Protein AF-A0A4Y3PFT5-F1 (afdb_monomer_lite)

Foldseek 3Di:
DDDDDDDPDPPPPPPPPPPDDPDPDDPVRVVVVVVVVVVVVVVVLLVLQAEEEEAEAQQVQADDPDDPGDPRSVVSVVVCVVCVVVSYHYDYDDSDDDDPVVVVVVLVVSLVRGQAYEAEEEQTPDADPVRHRGDCVSQVSVVVSVVVPHHYAAEYEPPDQDDHQDCNVPPPRPDDHHYDYPDPDDD

Organism: Brevibacillus parabrevis (NCBI:txid54914)

pLDDT: mean 76.33, std 18.82, range [29.09, 95.19]

Radius of gyration: 22.81 Å; chains: 1; bounding box: 64×40×57 Å

Sequence (187 aa):
MSSKKDERSKKYEIQVVHSTPNTGLRKEEIEQCYQDLQDLNDAASAFFRIPVFFSHQNLFTLGPPQPPFTVQQQFVIRMFKEIKKELLFPRTLPNTEQYPNTTLENIRTMINSSYGMASVLLRPTRATQQGEPYSPFLQIEPAMAYQYGLPLLLVIEDGFPAGGIWGGAGQLAPFTPIVWLFLVLYW

Structure (mmCIF, N/CA/C/O backbone):
data_AF-A0A4Y3PFT5-F1
#
_entry.id   AF-A0A4Y3PFT5-F1
#
loop_
_atom_site.group_PDB
_atom_site.id
_atom_site.type_symbol
_atom_site.label_atom_id
_atom_site.label_alt_id
_atom_site.label_comp_id
_atom_site.label_asym_id
_atom_site.label_entity_id
_atom_site.label_seq_id
_atom_site.pdbx_PDB_ins_code
_atom_site.Cartn_x
_atom_site.Cartn_y
_atom_site.Cartn_z
_atom_site.occupancy
_atom_site.B_iso_or_equiv
_atom_site.auth_seq_id
_atom_site.auth_comp_id
_atom_site.auth_asym_id
_atom_site.auth_atom_id
_atom_site.pdbx_PDB_model_num
ATOM 1 N N . MET A 1 1 ? -46.755 11.896 -15.978 1.00 37.31 1 MET A N 1
ATOM 2 C CA . MET A 1 1 ? -46.127 10.552 -15.953 1.00 37.31 1 MET A CA 1
ATOM 3 C C . MET A 1 1 ? -44.929 10.667 -15.011 1.00 37.31 1 MET A C 1
ATOM 5 O O . MET A 1 1 ? -44.039 11.432 -15.332 1.00 37.31 1 MET A O 1
ATOM 9 N N . SER A 1 2 ? -44.997 10.281 -13.727 1.00 29.09 2 SER A N 1
ATOM 10 C CA . SER A 1 2 ? -44.919 8.903 -13.176 1.00 29.09 2 SER A CA 1
ATOM 11 C C . SER A 1 2 ? -43.843 8.060 -13.873 1.00 29.09 2 SER A C 1
ATOM 13 O O . SER A 1 2 ? -43.885 8.000 -15.093 1.00 29.09 2 SER A O 1
ATOM 15 N N . SER A 1 3 ? -42.925 7.314 -13.257 1.00 35.41 3 SER A N 1
ATOM 16 C CA . SER A 1 3 ? -42.443 7.046 -11.889 1.00 35.41 3 SER A CA 1
ATOM 17 C C . SER A 1 3 ? -41.340 5.969 -12.054 1.00 35.41 3 SER A C 1
ATOM 19 O O . SER A 1 3 ? -41.340 5.286 -13.078 1.00 35.41 3 SER A O 1
ATOM 21 N N . LYS A 1 4 ? -40.519 5.771 -11.006 1.00 33.88 4 LYS A N 1
ATOM 22 C CA . LYS A 1 4 ? -39.601 4.646 -10.660 1.00 33.88 4 LYS A CA 1
ATOM 23 C C . LYS A 1 4 ? -38.115 5.017 -10.761 1.00 33.88 4 LYS A C 1
ATOM 25 O O . LYS A 1 4 ? -37.610 5.198 -11.856 1.00 33.88 4 LYS A O 1
ATOM 30 N N . LYS A 1 5 ? -37.407 5.358 -9.670 1.00 34.41 5 LYS A N 1
ATOM 31 C CA . LYS A 1 5 ? -36.985 4.568 -8.479 1.00 34.41 5 LYS A CA 1
ATOM 32 C C . LYS A 1 5 ? -36.306 3.241 -8.834 1.00 34.41 5 LYS A C 1
ATOM 34 O O . LYS A 1 5 ? -36.975 2.332 -9.302 1.00 34.41 5 LYS A O 1
ATOM 39 N N . ASP A 1 6 ? -35.027 3.165 -8.475 1.00 33.72 6 ASP A N 1
ATOM 40 C CA . ASP A 1 6 ? -34.249 1.945 -8.237 1.00 33.72 6 ASP A CA 1
ATOM 41 C C . ASP A 1 6 ? -33.314 2.267 -7.038 1.00 33.72 6 ASP A C 1
ATOM 43 O O . ASP A 1 6 ? -32.302 2.945 -7.172 1.00 33.72 6 ASP A O 1
ATOM 47 N N . GLU A 1 7 ? -33.793 2.292 -5.791 1.00 36.34 7 GLU A N 1
ATOM 48 C CA . GLU A 1 7 ? -34.115 1.181 -4.875 1.00 36.34 7 GLU A CA 1
ATOM 49 C C . GLU A 1 7 ? -32.922 0.566 -4.095 1.00 36.34 7 GLU A C 1
ATOM 51 O O . GLU A 1 7 ? -33.127 -0.292 -3.240 1.00 36.34 7 GLU A O 1
ATOM 56 N N . ARG A 1 8 ? -31.691 1.101 -4.195 1.00 32.62 8 ARG A N 1
ATOM 57 C CA . ARG A 1 8 ? -30.578 0.708 -3.290 1.00 32.62 8 ARG A CA 1
ATOM 58 C C . ARG A 1 8 ? -29.806 1.868 -2.670 1.00 32.62 8 ARG A C 1
ATOM 60 O O . ARG A 1 8 ? -28.676 2.160 -3.037 1.00 32.62 8 ARG A O 1
ATOM 67 N N . SER A 1 9 ? -30.414 2.491 -1.672 1.00 33.28 9 SER A N 1
ATOM 68 C CA . SER A 1 9 ? -29.746 2.911 -0.429 1.00 33.28 9 SER A CA 1
ATOM 69 C C . SER A 1 9 ? -30.792 3.606 0.423 1.00 33.28 9 SER A C 1
ATOM 71 O O . SER A 1 9 ? -30.816 4.827 0.565 1.00 33.28 9 SER A O 1
ATOM 73 N N . LYS A 1 10 ? -31.712 2.805 0.970 1.00 34.41 10 LYS A N 1
ATOM 74 C CA . LYS A 1 10 ? -32.466 3.211 2.151 1.00 34.41 10 LYS A CA 1
ATOM 75 C C . LYS A 1 10 ? -31.441 3.330 3.276 1.00 34.41 10 LYS A C 1
ATOM 77 O O . LYS A 1 10 ? -31.152 2.360 3.967 1.00 34.41 10 LYS A O 1
ATOM 82 N N . LYS A 1 11 ? -30.832 4.510 3.395 1.00 37.97 11 LYS A N 1
ATOM 83 C CA . LYS A 1 11 ? -30.232 4.955 4.648 1.00 37.97 11 LYS A CA 1
ATOM 84 C C . LYS A 1 11 ? -31.333 4.771 5.690 1.00 37.97 11 LYS A C 1
ATOM 86 O O . LYS A 1 11 ? -32.469 5.164 5.424 1.00 37.97 11 LYS A O 1
ATOM 91 N N . TYR A 1 12 ? -31.027 4.107 6.796 1.00 36.03 12 TYR A N 1
ATOM 92 C CA . TYR A 1 12 ? -31.930 4.018 7.934 1.00 36.03 12 TYR A CA 1
ATOM 93 C C . TYR A 1 12 ? -32.141 5.442 8.461 1.00 36.03 12 TYR A C 1
ATOM 95 O O . TYR A 1 12 ? -31.433 5.907 9.345 1.00 36.03 12 TYR A O 1
ATOM 103 N N . GLU A 1 13 ? -33.068 6.173 7.847 1.00 30.20 13 GLU A N 1
ATOM 104 C CA . GLU A 1 13 ? -33.707 7.322 8.457 1.00 30.20 13 GLU A CA 1
ATOM 105 C C . GLU A 1 13 ? -34.482 6.731 9.625 1.00 30.20 13 GLU A C 1
ATOM 107 O O . GLU A 1 13 ? -35.571 6.175 9.468 1.00 30.20 13 GLU A O 1
ATOM 112 N N . ILE A 1 14 ? -33.859 6.761 10.800 1.00 37.28 14 ILE A N 1
ATOM 113 C CA . ILE A 1 14 ? -34.595 6.660 12.046 1.00 37.28 14 ILE A CA 1
ATOM 114 C C . ILE A 1 14 ? -35.533 7.862 11.996 1.00 37.28 14 ILE A C 1
ATOM 116 O O . ILE A 1 14 ? -35.123 8.994 12.242 1.00 37.28 14 ILE A O 1
ATOM 120 N N . GLN A 1 15 ? -36.775 7.631 11.566 1.00 33.53 15 GLN A N 1
ATOM 121 C CA . GLN A 1 15 ? -37.845 8.586 11.774 1.00 33.53 15 GLN A CA 1
ATOM 122 C C . GLN A 1 15 ? -37.923 8.760 13.284 1.00 33.53 15 GLN A C 1
ATOM 124 O O . GLN A 1 15 ? -38.430 7.889 13.990 1.00 33.53 15 GLN A O 1
ATOM 129 N N . VAL A 1 16 ? -37.346 9.854 13.780 1.00 40.91 16 VAL A N 1
ATOM 130 C CA . VAL A 1 16 ? -37.535 10.296 15.154 1.00 40.91 16 VAL A CA 1
ATOM 131 C C . VAL A 1 16 ? -39.005 10.668 15.241 1.00 40.91 16 VAL A C 1
ATOM 133 O O . VAL A 1 16 ? -39.424 11.774 14.905 1.00 40.91 16 VAL A O 1
ATOM 136 N N . VAL A 1 17 ? -39.823 9.680 15.593 1.00 36.38 17 VAL A N 1
ATOM 137 C CA . VAL A 1 17 ? -41.208 9.887 15.973 1.00 36.38 17 VAL A CA 1
ATOM 138 C C . VAL A 1 17 ? -41.141 10.827 17.169 1.00 36.38 17 VAL A C 1
ATOM 140 O O . VAL A 1 17 ? -40.709 10.434 18.250 1.00 36.38 17 VAL A O 1
ATOM 143 N N . HIS A 1 18 ? -41.521 12.090 16.970 1.00 44.00 18 HIS A N 1
ATOM 144 C CA . HIS A 1 18 ? -41.746 13.051 18.048 1.00 44.00 18 HIS A CA 1
ATOM 145 C C . HIS A 1 18 ? -42.988 12.640 18.853 1.00 44.00 18 HIS A C 1
ATOM 147 O O . HIS A 1 18 ? -43.989 13.345 18.908 1.00 44.00 18 HIS A O 1
ATOM 153 N N . SER A 1 19 ? -42.945 11.470 19.478 1.00 44.47 19 SER A N 1
ATOM 154 C CA . SER A 1 19 ? -43.754 11.160 20.643 1.00 44.47 19 SER A CA 1
ATOM 155 C C . SER A 1 19 ? -42.892 11.532 21.837 1.00 44.47 19 SER A C 1
ATOM 157 O O . SER A 1 19 ? -42.080 10.724 22.276 1.00 44.47 19 SER A O 1
ATOM 159 N N . THR A 1 20 ? -43.001 12.775 22.304 1.00 44.44 20 THR A N 1
ATOM 160 C CA . THR A 1 20 ? -42.368 13.225 23.547 1.00 44.44 20 THR A CA 1
ATOM 161 C C . THR A 1 20 ? -42.867 12.336 24.686 1.00 44.44 20 THR A C 1
ATOM 163 O O . THR A 1 20 ? -44.044 12.424 25.049 1.00 44.44 20 THR A O 1
ATOM 166 N N . PRO A 1 21 ? -42.021 11.476 25.277 1.00 48.03 21 PRO A N 1
ATOM 167 C CA . PRO A 1 21 ? -42.349 10.898 26.563 1.00 48.03 21 PRO A CA 1
ATOM 168 C C . PRO A 1 21 ? -42.348 12.060 27.559 1.00 48.03 21 PRO A C 1
ATOM 170 O O . PRO A 1 21 ? -41.517 12.964 27.463 1.00 48.03 21 PRO A O 1
ATOM 173 N N . ASN A 1 22 ? -43.289 12.075 28.500 1.00 56.00 22 ASN A N 1
ATOM 174 C CA . ASN A 1 22 ? -43.311 13.056 29.582 1.00 56.00 22 ASN A CA 1
ATOM 175 C C . ASN A 1 22 ? -42.176 12.738 30.576 1.00 56.00 22 ASN A C 1
ATOM 177 O O . ASN A 1 22 ? -42.404 12.246 31.677 1.00 56.00 22 ASN A O 1
ATOM 181 N N . THR A 1 23 ? -40.935 12.917 30.139 1.00 57.09 23 THR A N 1
ATOM 182 C CA . THR A 1 23 ? -39.722 12.800 30.941 1.00 57.09 23 THR A CA 1
ATOM 183 C C . THR A 1 23 ? -39.350 14.207 31.364 1.00 57.09 23 THR A C 1
ATOM 185 O O . THR A 1 23 ? -39.113 15.047 30.502 1.00 57.09 23 THR A O 1
ATOM 188 N N . GLY A 1 24 ? -39.312 14.480 32.670 1.00 62.72 24 GLY A N 1
ATOM 189 C CA . GLY A 1 24 ? -38.970 15.788 33.254 1.00 62.72 24 GLY A CA 1
ATOM 190 C C . GLY A 1 24 ? -37.523 16.253 33.023 1.00 62.72 24 GLY A C 1
ATOM 191 O O . GLY A 1 24 ? -36.969 16.941 33.872 1.00 62.72 24 GLY A O 1
ATOM 192 N N . LEU A 1 25 ? -36.912 15.848 31.911 1.00 62.53 25 LEU A N 1
ATOM 193 C CA . LEU A 1 25 ? -35.574 16.210 31.468 1.00 62.53 25 LEU A CA 1
ATOM 194 C C . LEU A 1 25 ? -35.628 17.523 30.687 1.00 62.53 25 LEU A C 1
ATOM 196 O O . LEU A 1 25 ? -36.524 17.760 29.870 1.00 62.53 25 LEU A O 1
ATOM 200 N N . ARG A 1 26 ? -34.654 18.394 30.941 1.00 78.06 26 ARG A N 1
ATOM 201 C CA . ARG A 1 26 ? -34.494 19.658 30.221 1.00 78.06 26 ARG A CA 1
ATOM 202 C C . ARG A 1 26 ? -34.062 19.378 28.782 1.00 78.06 26 ARG A C 1
ATOM 204 O O . ARG A 1 26 ? -33.388 18.394 28.500 1.00 78.06 26 ARG A O 1
ATOM 211 N N . LYS A 1 27 ? -34.417 20.272 27.853 1.00 78.62 27 LYS A N 1
ATOM 212 C CA . LYS A 1 27 ? -34.084 20.128 26.421 1.00 78.62 27 LYS A CA 1
ATOM 213 C C . LYS A 1 27 ? -32.586 19.921 26.167 1.00 78.62 27 LYS A C 1
ATOM 215 O O . LYS A 1 27 ? -32.228 19.135 25.304 1.00 78.62 27 LYS A O 1
ATOM 220 N N . GLU A 1 28 ? -31.740 20.589 26.945 1.00 78.25 28 GLU A N 1
ATOM 221 C CA . GLU A 1 28 ? -30.278 20.465 26.877 1.00 78.25 28 GLU A CA 1
ATOM 222 C C . GLU A 1 28 ? -29.795 19.052 27.242 1.00 78.25 28 GLU A C 1
ATOM 224 O O . GLU A 1 28 ? -28.891 18.527 26.603 1.00 78.25 28 GLU A O 1
ATOM 229 N N . GLU A 1 29 ? -30.439 18.403 28.217 1.00 81.75 29 GLU A N 1
ATOM 230 C CA . GLU A 1 29 ? -30.112 17.035 28.645 1.00 81.75 29 GLU A CA 1
ATOM 231 C C . GLU A 1 29 ? -30.514 16.010 27.571 1.00 81.75 29 GLU A C 1
ATOM 233 O O . GLU A 1 29 ? -29.832 15.007 27.379 1.00 81.75 29 GLU A O 1
ATOM 238 N N . ILE A 1 30 ? -31.595 16.280 26.832 1.00 82.75 30 ILE A N 1
ATOM 239 C CA . ILE A 1 30 ? -32.048 15.448 25.709 1.00 82.75 30 ILE A CA 1
ATOM 240 C C . ILE A 1 30 ? -31.091 15.579 24.515 1.00 82.75 30 ILE A C 1
ATOM 242 O O . ILE A 1 30 ? -30.699 14.564 23.944 1.00 82.75 30 ILE A O 1
ATOM 246 N N . GLU A 1 31 ? -30.694 16.804 24.160 1.00 82.81 31 GLU A N 1
ATOM 247 C CA . GLU A 1 31 ? -29.753 17.065 23.060 1.00 82.81 31 GLU A CA 1
ATOM 248 C C . GLU A 1 31 ? -28.385 16.426 23.332 1.00 82.81 31 GLU A C 1
ATOM 250 O O . GLU A 1 31 ? -27.831 15.747 22.469 1.00 82.81 31 GLU A O 1
ATOM 255 N N . G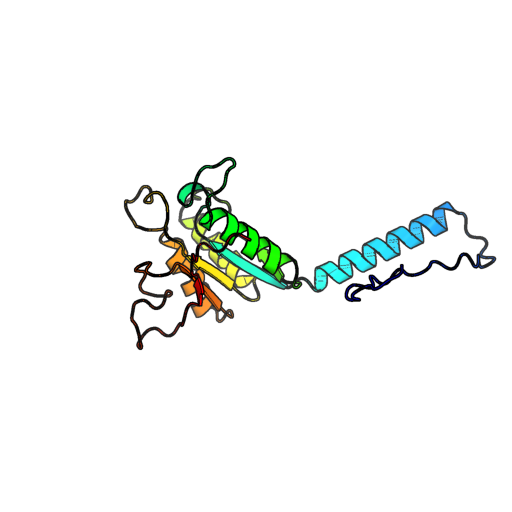LN A 1 32 ? -27.885 16.557 24.566 1.00 87.94 32 GLN A N 1
ATOM 256 C CA . GLN A 1 32 ? -26.644 15.909 24.987 1.00 87.94 32 GLN A CA 1
ATOM 257 C C . GLN A 1 32 ? -26.733 14.384 24.861 1.00 87.94 32 GLN A C 1
ATOM 259 O O . GLN A 1 32 ? -25.807 13.755 24.367 1.00 87.94 32 GLN A O 1
ATOM 264 N N . CYS A 1 33 ? -27.866 13.781 25.231 1.00 84.56 33 CYS A N 1
ATOM 265 C CA . CYS A 1 33 ? -28.052 12.334 25.137 1.00 84.56 33 CYS A CA 1
ATOM 266 C C . CYS A 1 33 ? -28.050 11.832 23.678 1.00 84.56 33 CYS A C 1
ATOM 268 O O . CYS A 1 33 ? -27.519 10.758 23.391 1.00 84.56 33 CYS A O 1
ATOM 270 N N . TYR A 1 34 ? -28.594 12.616 22.738 1.00 86.62 34 TYR A N 1
ATOM 271 C CA . TYR A 1 34 ? -28.489 12.316 21.306 1.00 86.62 34 TYR A CA 1
ATOM 272 C C . TYR A 1 34 ? -27.054 12.442 20.792 1.00 86.62 34 TYR A C 1
ATOM 274 O O . TYR A 1 34 ? -26.619 11.585 20.022 1.00 86.62 34 TYR A O 1
ATOM 282 N N . GLN A 1 35 ? -26.316 13.460 21.238 1.00 85.19 35 GLN A N 1
ATOM 283 C CA . GLN A 1 35 ? -24.909 13.626 20.882 1.00 85.19 35 GLN A CA 1
ATOM 284 C C . GLN A 1 35 ? -24.056 12.468 21.420 1.00 85.19 35 GLN A C 1
ATOM 286 O O . GLN A 1 35 ? -23.291 11.879 20.664 1.00 85.19 35 GLN A O 1
ATOM 291 N N . ASP A 1 36 ? -24.259 12.063 22.675 1.00 86.94 36 ASP A N 1
ATOM 292 C CA . ASP A 1 36 ? -23.557 10.928 23.285 1.00 86.94 36 ASP A CA 1
ATOM 293 C C . ASP A 1 36 ? -23.845 9.615 22.532 1.00 86.94 36 ASP A C 1
ATOM 295 O O . ASP A 1 36 ? -22.953 8.792 22.312 1.00 86.94 36 ASP A O 1
ATOM 299 N N . LEU A 1 37 ? -25.094 9.415 22.093 1.00 84.44 37 LEU A N 1
ATOM 300 C CA . LEU A 1 37 ? -25.483 8.256 21.287 1.00 84.44 37 LEU A CA 1
ATOM 301 C C . LEU A 1 37 ? -24.844 8.289 19.891 1.00 84.44 37 LEU A C 1
ATOM 303 O O . LEU A 1 37 ? -24.485 7.242 19.345 1.00 84.44 37 LEU A O 1
ATOM 307 N N . GLN A 1 38 ? -24.704 9.474 19.301 1.00 82.00 38 GLN A N 1
ATOM 308 C CA . GLN A 1 38 ? -24.025 9.661 18.025 1.00 82.00 38 GLN A CA 1
ATOM 309 C C . GLN A 1 38 ? -22.526 9.368 18.151 1.00 82.00 38 GLN A C 1
ATOM 311 O O . GLN A 1 38 ? -22.000 8.582 17.365 1.00 82.00 38 GLN A O 1
ATOM 316 N N . ASP A 1 39 ? -21.873 9.899 19.182 1.00 78.00 39 ASP A N 1
ATOM 317 C CA . ASP A 1 39 ? -20.459 9.660 19.471 1.00 78.00 39 ASP A CA 1
ATOM 318 C C . ASP A 1 39 ? -20.191 8.168 19.733 1.00 78.00 39 ASP A C 1
ATOM 320 O O . ASP A 1 39 ? -19.211 7.606 19.234 1.00 78.00 39 ASP A O 1
ATOM 324 N N . LEU A 1 40 ? -21.098 7.486 20.445 1.00 74.50 40 LEU A N 1
ATOM 325 C CA . LEU A 1 40 ? -21.041 6.037 20.652 1.00 74.50 40 LEU A CA 1
ATOM 326 C C . LEU A 1 40 ? -21.144 5.265 19.329 1.00 74.50 40 LEU A C 1
ATOM 328 O O . LEU A 1 40 ? -20.377 4.326 19.104 1.00 74.50 40 LEU A O 1
ATOM 332 N N . ASN A 1 41 ? -22.067 5.653 18.447 1.00 73.62 41 ASN A N 1
ATOM 333 C CA . ASN A 1 41 ? -22.223 5.032 17.131 1.00 73.62 41 ASN A CA 1
ATOM 334 C C . ASN A 1 41 ? -21.004 5.279 16.231 1.00 73.62 41 ASN A C 1
ATOM 336 O O . ASN A 1 41 ? -20.550 4.360 15.546 1.00 73.62 41 ASN A O 1
ATOM 340 N N . ASP A 1 42 ? -20.434 6.482 16.261 1.00 71.94 42 ASP A N 1
ATOM 341 C CA . ASP A 1 42 ? -19.239 6.827 15.497 1.00 71.94 42 ASP A CA 1
ATOM 342 C C . ASP A 1 42 ? -18.013 6.060 16.009 1.00 71.94 42 ASP A C 1
ATOM 344 O O . ASP A 1 42 ? -17.269 5.489 15.202 1.00 71.94 42 ASP A O 1
ATOM 348 N N . ALA A 1 43 ? -17.842 5.950 17.329 1.00 64.00 43 ALA A N 1
ATOM 349 C CA . ALA A 1 43 ? -16.798 5.139 17.949 1.00 64.00 43 ALA A CA 1
ATOM 350 C C . ALA A 1 43 ? -16.955 3.651 17.597 1.00 64.00 43 ALA A C 1
ATOM 352 O O . ALA A 1 43 ? -15.999 3.026 17.135 1.00 64.00 43 ALA A O 1
ATOM 353 N N . ALA A 1 44 ? -18.167 3.097 17.722 1.00 61.75 44 ALA A N 1
ATOM 354 C CA . ALA A 1 44 ? -18.485 1.733 17.300 1.00 61.75 44 ALA A CA 1
ATOM 355 C C . ALA A 1 44 ? -18.159 1.514 15.814 1.00 61.75 44 ALA A C 1
ATOM 357 O O . ALA A 1 44 ? -17.511 0.532 15.462 1.00 61.75 44 ALA A O 1
ATOM 358 N N . SER A 1 45 ? -18.513 2.462 14.942 1.00 62.81 45 SER A N 1
ATOM 359 C CA . SER A 1 45 ? -18.197 2.398 13.510 1.00 62.81 45 SER A CA 1
ATOM 360 C C . SER A 1 45 ? -16.691 2.411 13.226 1.00 62.81 45 SER A C 1
ATOM 362 O O . SER A 1 45 ? -16.238 1.778 12.272 1.00 62.81 45 SER A O 1
ATOM 364 N N . ALA A 1 46 ? -15.899 3.107 14.048 1.00 60.84 46 ALA A N 1
ATOM 365 C CA . ALA A 1 46 ? -14.447 3.137 13.936 1.00 60.84 46 ALA A CA 1
ATOM 366 C C . ALA A 1 46 ? -13.808 1.803 14.356 1.00 60.84 46 ALA A C 1
ATOM 368 O O . ALA A 1 46 ? -12.832 1.398 13.726 1.00 60.84 46 ALA A O 1
ATOM 369 N N . PHE A 1 47 ? -14.383 1.086 15.332 1.00 57.03 47 PHE A N 1
ATOM 370 C CA . PHE A 1 47 ? -13.934 -0.260 15.721 1.00 57.03 47 PHE A CA 1
ATOM 371 C C . PHE A 1 47 ? -14.073 -1.294 14.597 1.00 57.03 47 PHE A C 1
ATOM 373 O O . PHE A 1 47 ? -13.291 -2.239 14.541 1.00 57.03 47 PHE A O 1
ATOM 380 N N . PHE A 1 48 ? -15.022 -1.106 13.675 1.00 60.44 48 PHE A N 1
ATOM 381 C CA . PHE A 1 48 ? -15.186 -1.984 12.512 1.00 60.44 48 PHE A CA 1
ATOM 382 C C . PHE A 1 48 ? -14.268 -1.630 11.336 1.00 60.44 48 PHE A C 1
ATOM 384 O O . PHE A 1 48 ? -14.305 -2.315 10.313 1.00 60.44 48 PHE A O 1
ATOM 391 N N . ARG A 1 49 ? -13.448 -0.574 11.442 1.00 73.12 49 ARG A N 1
ATOM 392 C CA . ARG A 1 49 ? -12.526 -0.199 10.367 1.00 73.12 49 ARG A CA 1
ATOM 393 C C . ARG A 1 49 ? -11.286 -1.076 10.421 1.00 73.12 49 ARG A C 1
ATOM 395 O O . ARG A 1 49 ? -10.480 -0.969 11.340 1.00 73.12 49 ARG A O 1
ATOM 402 N N . ILE A 1 50 ? -11.107 -1.908 9.406 1.00 82.75 50 ILE A N 1
ATOM 403 C CA . ILE A 1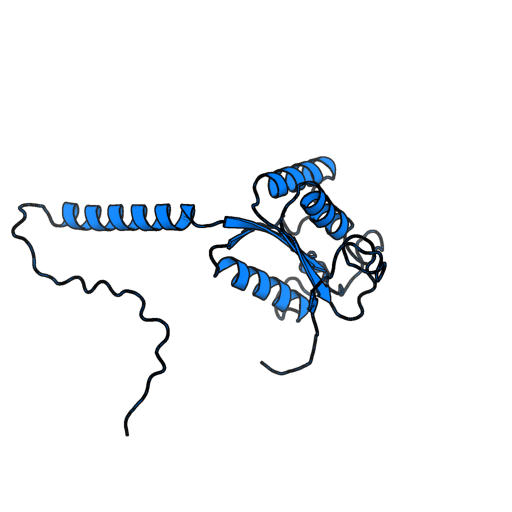 50 ? -9.967 -2.813 9.291 1.00 82.75 50 ILE A CA 1
ATOM 404 C C . ILE A 1 50 ? -8.816 -2.048 8.619 1.00 82.75 50 ILE A C 1
ATOM 406 O O . ILE A 1 50 ? -8.931 -1.693 7.442 1.00 82.75 50 ILE A O 1
ATOM 410 N N . PRO A 1 51 ? -7.704 -1.744 9.313 1.00 87.44 51 PRO A N 1
ATOM 411 C CA . PRO A 1 51 ? -6.587 -1.047 8.694 1.00 87.44 51 PRO A CA 1
ATOM 412 C C . PRO A 1 51 ? -5.924 -1.913 7.620 1.00 87.44 51 PRO A C 1
ATOM 414 O O . PRO A 1 51 ? -5.520 -3.050 7.873 1.00 87.44 51 PRO A O 1
ATOM 417 N N . VAL A 1 52 ? -5.763 -1.336 6.431 1.00 89.81 52 VAL A N 1
ATOM 418 C CA . VAL A 1 52 ? -5.093 -1.957 5.284 1.00 89.81 52 VAL A CA 1
ATOM 419 C C . VAL A 1 52 ? -3.958 -1.050 4.843 1.00 89.81 52 VAL A C 1
ATOM 421 O O . VAL A 1 52 ? -4.145 0.159 4.693 1.00 89.81 52 VAL A O 1
ATOM 424 N N . PHE A 1 53 ? -2.771 -1.614 4.640 1.00 92.94 53 PHE A N 1
ATOM 425 C CA . PHE A 1 53 ? -1.660 -0.849 4.090 1.00 92.94 53 PHE A CA 1
ATOM 426 C C . PHE A 1 53 ? -1.848 -0.704 2.577 1.00 92.94 53 PHE A C 1
ATOM 428 O O . PHE A 1 53 ? -1.972 -1.697 1.866 1.00 92.94 53 PHE A O 1
ATOM 435 N N . PHE A 1 54 ? -1.908 0.529 2.086 1.00 93.88 54 PHE A N 1
ATOM 436 C CA . PHE A 1 54 ? -2.027 0.844 0.671 1.00 93.88 54 PHE A CA 1
ATOM 437 C C . PHE A 1 54 ? -0.707 1.421 0.161 1.00 93.88 54 PHE A C 1
ATOM 439 O O . PHE A 1 54 ? -0.415 2.601 0.347 1.00 93.88 54 PHE A O 1
ATOM 446 N N . SER A 1 55 ? 0.084 0.559 -0.469 1.00 93.44 55 SER A N 1
ATOM 447 C CA . SER A 1 55 ? 1.363 0.884 -1.093 1.00 93.44 55 SER A CA 1
ATOM 448 C C . SER A 1 55 ? 1.149 1.310 -2.542 1.00 93.44 55 SER A C 1
ATOM 450 O O . SER A 1 55 ? 0.463 0.639 -3.314 1.00 93.44 55 SER A O 1
ATOM 452 N N . HIS A 1 56 ? 1.713 2.447 -2.926 1.00 92.50 56 HIS A N 1
ATOM 453 C CA . HIS A 1 56 ? 1.590 2.971 -4.279 1.00 92.50 56 HIS A CA 1
ATOM 454 C C . HIS A 1 56 ? 2.803 3.828 -4.630 1.00 92.50 56 HIS A C 1
ATOM 456 O O . HIS A 1 56 ? 3.483 4.369 -3.757 1.00 92.50 56 HIS A O 1
ATOM 462 N N . GLN A 1 57 ? 3.062 3.998 -5.927 1.00 88.31 57 GLN A N 1
ATOM 463 C CA . GLN A 1 57 ? 4.055 4.969 -6.384 1.00 88.31 57 GLN A CA 1
ATOM 464 C C . GLN A 1 57 ? 3.723 6.368 -5.885 1.00 88.31 57 GLN A C 1
ATOM 466 O O . GLN A 1 57 ? 2.558 6.757 -5.769 1.00 88.31 57 GLN A O 1
ATOM 471 N N . ASN A 1 58 ? 4.769 7.155 -5.665 1.00 86.00 58 ASN A N 1
ATOM 472 C CA . ASN A 1 58 ? 4.614 8.567 -5.388 1.00 86.00 58 ASN A CA 1
ATOM 473 C C . ASN A 1 58 ? 3.782 9.228 -6.503 1.00 86.00 58 ASN A C 1
ATOM 475 O O . ASN A 1 58 ? 4.089 9.097 -7.688 1.00 86.00 58 ASN A O 1
ATOM 479 N N . LEU A 1 59 ? 2.736 9.971 -6.142 1.00 86.69 59 LEU A N 1
ATOM 480 C CA . LEU A 1 59 ? 1.874 10.615 -7.137 1.00 86.69 59 LEU A CA 1
ATOM 481 C C . LEU A 1 59 ? 2.642 11.581 -8.047 1.00 86.69 59 LEU A C 1
ATOM 483 O O . LEU A 1 59 ? 2.254 11.758 -9.200 1.00 86.69 59 LEU A O 1
ATOM 487 N N . PHE A 1 60 ? 3.749 12.161 -7.579 1.00 84.38 60 PHE A N 1
ATOM 488 C CA . PHE A 1 60 ? 4.599 13.006 -8.412 1.00 84.38 60 PHE A CA 1
ATOM 489 C C . PHE A 1 60 ? 5.295 12.202 -9.517 1.00 84.38 60 PHE A C 1
ATOM 491 O O . PHE A 1 60 ? 5.468 12.710 -10.621 1.00 84.38 60 PHE A O 1
ATOM 498 N N . THR A 1 61 ? 5.662 10.938 -9.297 1.00 85.44 61 THR A N 1
ATOM 499 C CA . THR A 1 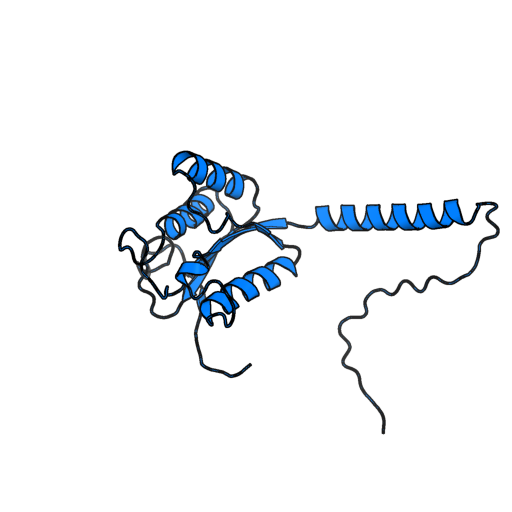61 ? 6.280 10.116 -10.355 1.00 85.44 61 THR A CA 1
ATOM 500 C C . THR A 1 61 ? 5.270 9.663 -11.409 1.00 85.44 61 THR A C 1
ATOM 502 O O . THR A 1 61 ? 5.672 9.239 -12.488 1.00 85.44 61 THR A O 1
ATOM 505 N N . LEU A 1 62 ? 3.972 9.773 -11.114 1.00 87.31 62 LEU A N 1
ATOM 506 C CA . LEU A 1 62 ? 2.872 9.418 -12.013 1.00 87.31 62 LEU A CA 1
ATOM 507 C C . LEU A 1 62 ? 2.319 10.604 -12.814 1.00 87.31 62 LEU A C 1
ATOM 509 O O . LEU A 1 62 ? 1.523 10.392 -13.727 1.00 87.31 62 LEU A O 1
ATOM 513 N N . GLY A 1 63 ? 2.674 11.843 -12.469 1.00 87.69 63 GLY A N 1
ATOM 514 C CA . GLY A 1 63 ? 2.123 13.021 -13.132 1.00 87.69 63 GLY A CA 1
ATOM 515 C C . GLY A 1 63 ? 2.413 14.351 -12.426 1.00 87.69 63 GLY A C 1
ATOM 516 O O . GLY A 1 63 ? 3.268 14.422 -11.533 1.00 87.69 63 GLY A O 1
ATOM 517 N N . PRO A 1 64 ? 1.728 15.435 -12.837 1.00 85.81 64 PRO A N 1
ATOM 518 C CA . PRO A 1 64 ? 1.893 16.754 -12.239 1.00 85.81 64 PRO A CA 1
ATOM 519 C C . PRO A 1 64 ? 1.348 16.804 -10.796 1.00 85.81 64 PRO A C 1
ATOM 521 O O . PRO A 1 64 ? 0.436 16.053 -10.448 1.00 85.81 64 PRO A O 1
ATOM 524 N N . PRO A 1 65 ? 1.892 17.685 -9.934 1.00 81.00 65 PRO A N 1
ATOM 525 C CA . PRO A 1 65 ? 1.453 17.836 -8.543 1.00 81.00 65 PRO A CA 1
ATOM 526 C C . PRO A 1 65 ? 0.080 18.510 -8.410 1.00 81.00 65 PRO A C 1
ATOM 528 O O . PRO A 1 65 ? -0.591 18.337 -7.395 1.00 81.00 65 PRO A O 1
ATOM 531 N N . GLN A 1 66 ? -0.332 19.283 -9.418 1.00 82.50 66 GLN A N 1
ATOM 532 C CA . GLN A 1 66 ? -1.647 19.910 -9.490 1.00 82.50 66 GLN A CA 1
ATOM 533 C C . GLN A 1 66 ? -2.471 19.323 -10.643 1.00 82.50 66 GLN A C 1
ATOM 535 O O . GLN A 1 66 ? -1.896 18.795 -11.597 1.00 82.50 66 GLN A O 1
ATOM 540 N N . PRO A 1 67 ? -3.809 19.434 -10.578 1.00 83.94 67 PRO A N 1
ATOM 541 C CA . PRO A 1 67 ? -4.682 19.052 -11.677 1.00 83.94 67 PRO A CA 1
ATOM 542 C C . PRO A 1 67 ? -4.344 19.780 -12.996 1.00 83.94 67 PRO A C 1
ATOM 544 O O . PRO A 1 67 ? -3.876 20.920 -12.954 1.00 83.94 67 PRO A O 1
ATOM 547 N N . PRO A 1 68 ? -4.651 19.176 -14.159 1.00 87.12 68 PRO A N 1
ATOM 548 C CA . PRO A 1 68 ? -5.322 17.884 -14.321 1.00 87.12 68 PRO A CA 1
ATOM 549 C C . PRO A 1 68 ? -4.395 16.692 -14.032 1.00 87.12 68 PRO A C 1
ATOM 551 O O . PRO A 1 68 ? -3.256 16.644 -14.488 1.00 87.12 68 PRO A O 1
ATOM 554 N N . PHE A 1 69 ? -4.905 15.717 -13.275 1.00 87.62 69 PHE A N 1
ATOM 555 C CA . PHE A 1 69 ? -4.167 14.499 -12.937 1.00 87.62 69 PHE A CA 1
ATOM 556 C C . PHE A 1 69 ? -4.165 13.496 -14.090 1.00 87.62 69 PHE A C 1
ATOM 558 O O . PHE A 1 69 ? -5.171 13.358 -14.791 1.00 87.62 69 PHE A O 1
ATOM 565 N N . THR A 1 70 ? -3.065 12.755 -14.236 1.00 90.19 70 THR A N 1
ATOM 566 C CA . THR A 1 70 ? -2.955 11.639 -15.186 1.00 90.19 70 THR A CA 1
ATOM 567 C C . THR A 1 70 ? -3.906 10.505 -14.815 1.00 90.19 70 THR A C 1
ATOM 569 O O . THR A 1 70 ? -4.393 10.416 -13.685 1.00 90.19 70 THR A O 1
ATOM 572 N N . VAL A 1 71 ? -4.161 9.595 -15.754 1.00 90.56 71 VAL A N 1
ATOM 573 C CA . VAL A 1 71 ? -5.052 8.457 -15.498 1.00 90.56 71 VAL A CA 1
ATOM 574 C C . VAL A 1 71 ? -4.483 7.541 -14.411 1.00 90.56 71 VAL A C 1
ATOM 576 O O . VAL A 1 71 ? -5.230 7.067 -13.562 1.00 90.56 71 VAL A O 1
ATOM 579 N N . GLN A 1 72 ? -3.162 7.368 -14.360 1.00 92.00 72 GLN A N 1
ATOM 580 C CA . GLN A 1 72 ? -2.473 6.635 -13.299 1.00 92.00 72 GLN A CA 1
ATOM 581 C C . GLN A 1 72 ? -2.724 7.271 -11.925 1.00 92.00 72 GLN A C 1
ATOM 583 O O . GLN A 1 72 ? -3.103 6.584 -10.976 1.00 92.00 72 GLN A O 1
ATOM 588 N N . GLN A 1 73 ? -2.580 8.596 -11.814 1.00 91.88 73 GLN A N 1
ATOM 589 C CA . GLN A 1 73 ? -2.888 9.316 -10.575 1.00 91.88 73 GLN A CA 1
ATOM 590 C C . GLN A 1 73 ? -4.365 9.152 -10.186 1.00 91.88 73 GLN A C 1
ATOM 592 O O . GLN A 1 73 ? -4.677 8.873 -9.027 1.00 91.88 73 GLN A O 1
ATOM 597 N N . GLN A 1 74 ? -5.283 9.276 -11.148 1.00 91.31 74 GLN A N 1
ATOM 598 C CA . GLN A 1 74 ? -6.717 9.085 -10.917 1.00 91.31 74 GLN A CA 1
ATOM 599 C C . GLN A 1 74 ? -7.047 7.657 -10.468 1.00 91.31 74 GLN A C 1
ATOM 601 O O . GLN A 1 74 ? -7.885 7.481 -9.583 1.00 91.31 74 GLN A O 1
ATOM 606 N N . PHE A 1 75 ? -6.372 6.647 -11.022 1.00 92.69 75 PHE A N 1
ATOM 607 C CA . PHE A 1 75 ? -6.527 5.252 -10.625 1.00 92.69 75 PHE A CA 1
ATOM 608 C C . PHE A 1 75 ? -6.121 5.030 -9.164 1.00 92.69 75 PHE A C 1
ATOM 610 O O . PHE A 1 75 ? -6.914 4.488 -8.394 1.00 92.69 75 PHE A O 1
ATOM 617 N N . VAL A 1 76 ? -4.949 5.524 -8.744 1.00 91.62 76 VAL A N 1
ATOM 618 C CA . VAL A 1 76 ? -4.496 5.438 -7.341 1.00 91.62 76 VAL A CA 1
ATOM 619 C C . VAL A 1 76 ? -5.489 6.134 -6.401 1.00 91.62 76 VAL A C 1
ATOM 621 O O . VAL A 1 76 ? -5.887 5.566 -5.382 1.00 91.62 76 VAL A O 1
ATOM 624 N N . ILE A 1 77 ? -5.956 7.335 -6.765 1.00 90.06 77 ILE A N 1
ATOM 625 C CA . ILE A 1 77 ? -6.953 8.086 -5.984 1.00 90.06 77 ILE A CA 1
ATOM 626 C C . ILE A 1 77 ? -8.282 7.321 -5.895 1.00 90.06 77 ILE A C 1
ATOM 628 O O . ILE A 1 77 ? -8.918 7.307 -4.838 1.00 90.06 77 ILE A O 1
ATOM 632 N N . ARG A 1 78 ? -8.725 6.688 -6.986 1.00 91.00 78 ARG A N 1
ATOM 633 C CA . ARG A 1 78 ? -9.948 5.877 -7.010 1.00 91.00 78 ARG A CA 1
ATOM 634 C C . ARG A 1 78 ? -9.803 4.641 -6.128 1.00 91.00 78 ARG A C 1
ATOM 636 O O . ARG A 1 78 ? -10.672 4.427 -5.294 1.00 91.00 78 ARG A O 1
ATOM 643 N N . MET A 1 79 ? -8.709 3.890 -6.250 1.00 90.06 79 MET A N 1
ATOM 644 C CA . MET A 1 79 ? -8.411 2.734 -5.393 1.00 90.06 79 MET A CA 1
ATOM 645 C C . MET A 1 79 ? -8.469 3.108 -3.912 1.00 90.06 79 MET A C 1
ATOM 647 O O . MET A 1 79 ? -9.180 2.465 -3.146 1.00 90.06 79 MET A O 1
ATOM 651 N N . PHE A 1 80 ? -7.819 4.208 -3.518 1.00 89.38 80 PHE A N 1
ATOM 652 C CA . PHE A 1 80 ? -7.892 4.715 -2.147 1.00 89.38 80 PHE A CA 1
ATOM 653 C C . PHE A 1 80 ? -9.340 4.979 -1.698 1.00 89.38 80 PHE A C 1
ATOM 655 O O . PHE A 1 80 ? -9.737 4.590 -0.599 1.00 89.38 80 PHE A O 1
ATOM 662 N N . LYS A 1 81 ? -10.147 5.631 -2.547 1.00 86.00 81 LYS A N 1
ATOM 663 C CA . LYS A 1 81 ? -11.557 5.925 -2.250 1.00 86.00 81 LYS A CA 1
ATOM 664 C C . LYS A 1 81 ? -12.406 4.662 -2.127 1.00 86.00 81 LYS A C 1
ATOM 666 O O . LYS A 1 81 ? -13.262 4.632 -1.251 1.00 86.00 81 LYS A O 1
ATOM 671 N N . GLU A 1 82 ? -12.196 3.661 -2.978 1.00 87.50 82 GLU A N 1
ATOM 672 C CA . GLU A 1 82 ? -12.948 2.403 -2.922 1.00 87.50 82 GLU A CA 1
ATOM 673 C C . GLU A 1 82 ? -12.563 1.570 -1.695 1.00 87.50 82 GLU A C 1
ATOM 675 O O . GLU A 1 82 ? -13.453 1.141 -0.969 1.00 87.50 82 GLU A O 1
ATOM 680 N N . ILE A 1 83 ? -11.267 1.449 -1.369 1.00 85.31 83 ILE A N 1
ATOM 681 C CA . ILE A 1 83 ? -10.822 0.777 -0.134 1.00 85.31 83 ILE A CA 1
ATOM 682 C C . ILE A 1 83 ? -11.496 1.435 1.077 1.00 85.31 83 ILE A C 1
ATOM 684 O O . ILE A 1 83 ? -12.113 0.751 1.886 1.00 85.31 83 ILE A O 1
ATOM 688 N N . LYS A 1 84 ? -11.475 2.773 1.149 1.00 81.19 84 LYS A N 1
ATOM 689 C CA . LYS A 1 84 ? -12.086 3.535 2.247 1.00 81.19 84 LYS A CA 1
ATOM 690 C C . LYS A 1 84 ? -13.591 3.272 2.436 1.00 81.19 84 LYS A C 1
ATOM 692 O O . LYS A 1 84 ? -14.089 3.446 3.548 1.00 81.19 84 LYS A O 1
ATOM 697 N N . LYS A 1 85 ? -14.331 2.923 1.379 1.00 78.81 85 LYS A N 1
ATOM 698 C CA . LYS A 1 85 ? -15.787 2.698 1.452 1.00 78.81 85 LYS A CA 1
ATOM 699 C C . LYS A 1 85 ? -16.147 1.351 2.078 1.00 78.81 85 LYS A C 1
ATOM 701 O O . LYS A 1 85 ? -17.150 1.275 2.778 1.00 78.81 85 LYS A O 1
ATOM 706 N N . GLU A 1 86 ? -15.329 0.325 1.873 1.00 77.25 86 GLU A N 1
ATOM 707 C CA . GLU A 1 86 ? -15.644 -1.071 2.220 1.00 77.25 86 GLU A CA 1
ATOM 708 C C . GLU A 1 86 ? -15.228 -1.457 3.652 1.00 77.25 86 GLU A C 1
ATOM 710 O O . GLU A 1 86 ? -14.748 -2.559 3.894 1.00 77.25 86 GLU A O 1
ATOM 715 N N . LEU A 1 87 ? -15.351 -0.535 4.616 1.00 63.25 87 LEU A N 1
ATOM 716 C CA . LEU A 1 87 ? -14.857 -0.687 6.001 1.00 63.25 87 LEU A CA 1
ATOM 717 C C . LEU A 1 87 ? -13.339 -0.931 6.120 1.00 63.25 87 LEU A C 1
ATOM 719 O O . LEU A 1 87 ? -12.828 -1.121 7.223 1.00 63.25 87 LEU A O 1
ATOM 723 N N . LEU A 1 88 ? -12.589 -0.873 5.021 1.00 73.25 88 LEU A N 1
ATOM 724 C CA . LEU A 1 88 ? -11.135 -0.921 5.045 1.00 73.25 88 LEU A CA 1
ATOM 725 C C . LEU A 1 88 ? -10.606 0.503 5.198 1.00 73.25 88 LEU A C 1
ATOM 727 O O . LEU A 1 88 ? -11.024 1.419 4.496 1.00 73.25 88 LEU A O 1
ATOM 731 N N . PHE A 1 89 ? -9.673 0.722 6.117 1.00 76.44 89 PHE A N 1
ATOM 732 C CA . PHE A 1 89 ? -9.047 2.029 6.276 1.00 76.44 89 PHE A CA 1
ATOM 733 C C . PHE A 1 89 ? -7.670 2.020 5.608 1.00 76.44 89 PHE A C 1
ATOM 735 O O . PHE A 1 89 ? -6.732 1.459 6.185 1.00 76.44 89 PHE A O 1
ATOM 742 N N . PRO A 1 90 ? -7.527 2.605 4.400 1.00 71.81 90 PRO A N 1
ATOM 743 C CA . PRO A 1 90 ? -6.250 2.636 3.712 1.00 71.81 90 PRO A CA 1
ATOM 744 C C . PRO A 1 90 ? -5.295 3.548 4.470 1.00 71.81 90 PRO A C 1
ATOM 746 O O . PRO A 1 90 ? -5.575 4.725 4.709 1.00 71.81 90 PRO A O 1
ATOM 749 N N . ARG A 1 91 ? -4.138 3.006 4.818 1.00 79.19 91 ARG A N 1
ATOM 750 C CA . ARG A 1 91 ? -3.024 3.765 5.371 1.00 79.19 91 ARG A CA 1
ATOM 751 C C . ARG A 1 91 ? -1.913 3.774 4.337 1.00 79.19 91 ARG A C 1
ATOM 753 O O . ARG A 1 91 ? -1.643 2.742 3.744 1.00 79.19 91 ARG A O 1
ATOM 760 N N . THR A 1 92 ? -1.292 4.917 4.107 1.00 75.38 92 THR A N 1
ATOM 761 C CA . THR A 1 92 ? -0.189 5.069 3.150 1.00 75.38 92 THR A CA 1
ATOM 762 C C . THR A 1 92 ? 0.924 5.870 3.810 1.00 75.38 92 THR A C 1
ATOM 764 O O . THR A 1 92 ? 0.662 6.651 4.731 1.00 75.38 92 THR A O 1
ATOM 767 N N . LEU A 1 93 ? 2.162 5.654 3.375 1.00 79.12 93 LEU A N 1
ATOM 768 C CA . LEU A 1 93 ? 3.285 6.475 3.808 1.00 79.12 93 LEU A CA 1
ATOM 769 C C . LEU A 1 93 ? 3.256 7.836 3.087 1.00 79.12 93 LEU A C 1
ATOM 771 O O . LEU A 1 93 ? 2.679 7.957 2.005 1.00 79.12 93 LEU A O 1
ATOM 775 N N . PRO A 1 94 ? 3.850 8.892 3.671 1.00 70.25 94 PRO A N 1
ATOM 776 C CA . PRO A 1 94 ? 3.931 10.194 3.016 1.00 70.25 94 PRO A CA 1
ATOM 777 C C . PRO A 1 94 ? 4.618 10.113 1.643 1.00 70.25 94 PRO A C 1
ATOM 779 O O . PRO A 1 94 ? 5.592 9.387 1.474 1.00 70.25 94 PRO A O 1
ATOM 782 N N . ASN A 1 95 ? 4.192 10.945 0.684 1.00 58.28 95 ASN A N 1
ATOM 783 C CA . ASN A 1 95 ? 4.810 11.075 -0.651 1.00 58.28 95 ASN A CA 1
ATOM 784 C C . ASN A 1 95 ? 6.218 11.728 -0.633 1.00 58.28 95 ASN A C 1
ATOM 786 O O . ASN A 1 95 ? 6.665 12.269 -1.644 1.00 58.28 95 ASN A O 1
ATOM 790 N N . THR A 1 96 ? 6.910 11.750 0.502 1.00 50.44 96 THR A N 1
ATOM 791 C CA . THR A 1 96 ? 8.227 12.380 0.676 1.00 50.44 96 THR A CA 1
ATOM 792 C C . THR A 1 96 ? 9.250 11.320 1.053 1.00 50.44 96 THR A C 1
ATOM 794 O O . THR A 1 96 ? 8.967 10.502 1.925 1.00 50.44 96 THR A O 1
ATOM 797 N N . GLU A 1 97 ? 10.437 11.354 0.441 1.00 48.47 97 GLU A N 1
ATOM 798 C CA . GLU A 1 97 ? 11.547 10.476 0.827 1.00 48.47 97 GLU A CA 1
ATOM 799 C C . GLU A 1 97 ? 11.909 10.723 2.303 1.00 48.47 97 GLU A C 1
ATOM 801 O O . GLU A 1 97 ? 12.288 11.828 2.692 1.00 48.47 97 GLU A O 1
ATOM 806 N N . GLN A 1 98 ? 11.736 9.701 3.140 1.00 54.94 98 GLN A N 1
ATOM 807 C CA . GLN A 1 98 ? 12.227 9.678 4.515 1.00 54.94 98 GLN A CA 1
ATOM 808 C C . GLN A 1 98 ? 13.617 9.017 4.534 1.00 54.94 98 GLN A C 1
ATOM 810 O O . GLN A 1 98 ? 13.974 8.273 3.620 1.00 54.94 98 GLN A O 1
ATOM 815 N N . TYR A 1 99 ? 14.428 9.285 5.564 1.00 50.31 99 TYR A N 1
ATOM 816 C CA . TYR A 1 99 ? 15.727 8.614 5.705 1.00 50.31 99 TYR A CA 1
ATOM 817 C C . TYR A 1 99 ? 15.551 7.080 5.769 1.00 50.31 99 TYR A C 1
ATOM 819 O O . TYR A 1 99 ? 14.553 6.599 6.311 1.00 50.31 99 TYR A O 1
ATOM 827 N N . PRO A 1 100 ? 16.499 6.276 5.250 1.00 60.03 100 PRO A N 1
ATOM 828 C CA . PRO A 1 100 ? 16.264 4.849 5.004 1.00 60.03 100 PRO A CA 1
ATOM 829 C C . PRO A 1 100 ? 15.901 4.038 6.256 1.00 60.03 100 PRO A C 1
ATOM 831 O O . PRO A 1 100 ? 14.982 3.221 6.216 1.00 60.03 100 PRO A O 1
ATOM 834 N N . ASN A 1 101 ? 16.577 4.296 7.381 1.00 62.03 101 ASN A N 1
ATOM 835 C CA . ASN A 1 101 ? 16.354 3.551 8.625 1.00 62.03 101 ASN A CA 1
ATOM 836 C C . ASN A 1 101 ? 14.961 3.819 9.206 1.00 62.03 101 ASN A C 1
ATOM 838 O O . ASN A 1 101 ? 14.230 2.879 9.505 1.00 62.03 101 ASN A O 1
ATOM 842 N N . THR A 1 102 ? 14.548 5.089 9.266 1.00 73.12 102 THR A N 1
ATOM 843 C CA . THR A 1 102 ? 13.202 5.447 9.732 1.00 73.12 102 THR A CA 1
ATOM 844 C C . THR A 1 102 ? 12.125 4.964 8.762 1.00 73.12 102 THR A C 1
ATOM 846 O O . THR A 1 102 ? 11.041 4.582 9.189 1.00 73.12 102 THR A O 1
ATOM 849 N N . THR A 1 103 ? 12.424 4.905 7.461 1.00 79.38 103 THR A N 1
ATOM 850 C CA . THR A 1 103 ? 11.487 4.401 6.446 1.00 79.38 103 THR A CA 1
ATOM 851 C C . THR A 1 103 ? 11.184 2.919 6.648 1.00 79.38 103 THR A C 1
ATOM 853 O O . THR A 1 103 ? 10.017 2.540 6.700 1.00 79.38 103 THR A O 1
ATOM 856 N N . LEU A 1 104 ? 12.204 2.069 6.809 1.00 86.44 104 LEU A N 1
ATOM 857 C CA . LEU A 1 104 ? 11.997 0.631 7.020 1.00 86.44 104 LEU A CA 1
ATOM 858 C C . LEU A 1 104 ? 11.293 0.334 8.351 1.00 86.44 104 LEU A C 1
ATOM 860 O O . LEU A 1 104 ? 10.418 -0.532 8.402 1.00 86.44 104 LEU A O 1
ATOM 864 N N . GLU A 1 105 ? 11.625 1.070 9.413 1.00 86.56 105 GLU A N 1
ATOM 865 C CA . GLU A 1 105 ? 10.929 0.985 10.703 1.00 86.56 105 GLU A CA 1
ATOM 866 C C . GLU A 1 105 ? 9.450 1.375 10.582 1.00 86.56 105 GLU A C 1
ATOM 868 O O . GLU A 1 105 ? 8.572 0.668 11.094 1.00 86.56 105 GLU A O 1
ATOM 873 N N . ASN A 1 106 ? 9.157 2.448 9.842 1.00 86.00 106 ASN A N 1
ATOM 874 C CA . ASN A 1 106 ? 7.792 2.878 9.558 1.00 86.00 106 ASN A CA 1
ATOM 875 C C . ASN A 1 106 ? 7.040 1.822 8.745 1.00 86.00 106 ASN A C 1
ATOM 877 O O . ASN A 1 106 ? 5.933 1.451 9.131 1.00 86.00 106 ASN A O 1
ATOM 881 N N . ILE A 1 107 ? 7.637 1.271 7.681 1.00 89.50 107 ILE A N 1
ATOM 882 C CA . ILE A 1 107 ? 7.015 0.198 6.889 1.00 89.50 107 ILE A CA 1
ATOM 883 C C . ILE A 1 107 ? 6.714 -1.014 7.777 1.00 89.50 107 ILE A C 1
ATOM 885 O O . ILE A 1 107 ? 5.606 -1.548 7.740 1.00 89.50 107 ILE A O 1
ATOM 889 N N . ARG A 1 108 ? 7.659 -1.440 8.621 1.00 90.69 108 ARG A N 1
ATOM 890 C CA . ARG A 1 108 ? 7.451 -2.578 9.525 1.00 90.69 108 ARG A CA 1
ATOM 891 C C . ARG A 1 108 ? 6.310 -2.321 10.508 1.00 90.69 108 ARG A C 1
ATOM 893 O O . ARG A 1 108 ? 5.479 -3.196 10.730 1.00 90.69 108 ARG A O 1
ATOM 900 N N . THR A 1 109 ? 6.240 -1.112 11.057 1.00 88.69 109 THR A N 1
ATOM 901 C CA . THR A 1 109 ? 5.147 -0.686 11.941 1.00 88.69 109 THR A CA 1
ATOM 902 C C . THR A 1 109 ? 3.804 -0.685 11.207 1.00 88.69 109 THR A C 1
ATOM 904 O O . THR A 1 109 ? 2.798 -1.159 11.742 1.00 88.69 109 THR A O 1
ATOM 907 N N . MET A 1 110 ? 3.783 -0.211 9.959 1.00 89.31 110 MET A N 1
ATOM 908 C CA . MET A 1 110 ? 2.603 -0.220 9.095 1.00 89.31 110 MET A CA 1
ATOM 909 C C . MET A 1 110 ? 2.119 -1.641 8.804 1.00 89.31 110 MET A C 1
ATOM 911 O O . MET A 1 110 ? 0.926 -1.912 8.935 1.00 89.31 110 MET A O 1
ATOM 915 N N . ILE A 1 111 ? 3.026 -2.556 8.467 1.00 93.12 111 ILE A N 1
ATOM 916 C CA . ILE A 1 111 ? 2.708 -3.966 8.214 1.00 93.12 111 ILE A CA 1
ATOM 917 C C . ILE A 1 111 ? 2.157 -4.623 9.484 1.00 93.12 111 ILE A C 1
ATOM 919 O O . ILE A 1 111 ? 1.046 -5.140 9.457 1.00 93.12 111 ILE A O 1
ATOM 923 N N . ASN A 1 112 ? 2.861 -4.503 10.614 1.00 91.38 112 ASN A N 1
ATOM 924 C CA . ASN A 1 112 ? 2.475 -5.128 11.888 1.00 91.38 112 ASN A CA 1
ATOM 925 C C . ASN A 1 112 ? 1.120 -4.657 12.435 1.00 91.38 112 ASN A C 1
ATOM 927 O O . ASN A 1 112 ? 0.534 -5.317 13.287 1.00 91.38 112 ASN A O 1
ATOM 931 N N . SER A 1 113 ? 0.650 -3.487 12.007 1.00 89.31 113 SER A N 1
ATOM 932 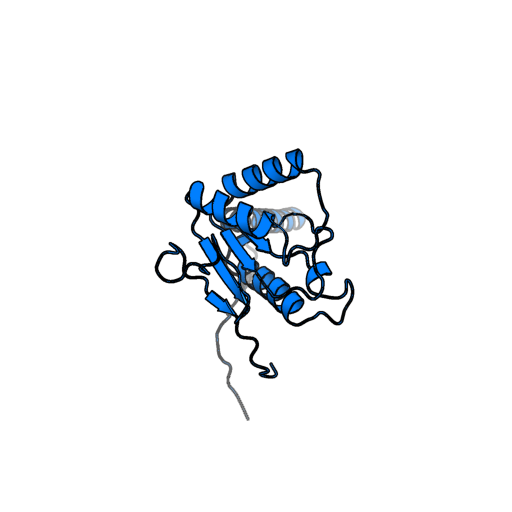C CA . SER A 1 113 ? -0.620 -2.916 12.460 1.00 89.31 113 SER A CA 1
ATOM 933 C C . SER A 1 113 ? -1.732 -2.999 11.409 1.00 89.31 113 SER A C 1
ATOM 935 O O . SER A 1 113 ? -2.789 -2.403 11.610 1.00 89.31 113 SER A O 1
ATOM 937 N N . SER A 1 114 ? -1.484 -3.651 10.266 1.00 91.06 114 SER A N 1
ATOM 938 C CA . SER A 1 114 ? -2.464 -3.854 9.191 1.00 91.06 114 SER A CA 1
ATOM 939 C C . SER A 1 114 ? -2.987 -5.285 9.201 1.00 91.06 114 SER A C 1
ATOM 941 O O . SER A 1 114 ? -2.275 -6.207 9.575 1.00 91.06 114 SER A O 1
ATOM 943 N N . TYR A 1 115 ? -4.205 -5.480 8.705 1.00 92.50 115 TYR A N 1
ATOM 944 C CA . TYR A 1 115 ? -4.798 -6.811 8.510 1.00 92.50 115 TYR A CA 1
ATOM 945 C C . TYR A 1 115 ? -4.694 -7.300 7.063 1.00 92.50 115 TYR A C 1
ATOM 947 O O . TYR A 1 115 ? -5.106 -8.410 6.743 1.00 92.50 115 TYR A O 1
ATOM 955 N N . GLY A 1 116 ? -4.160 -6.467 6.176 1.00 92.88 116 GLY A N 1
ATOM 956 C CA . GLY A 1 116 ? -3.975 -6.770 4.769 1.00 92.88 116 GLY A CA 1
ATOM 957 C C . GLY A 1 116 ? -3.200 -5.666 4.076 1.00 92.88 116 GLY A C 1
ATOM 958 O O . GLY A 1 116 ? -2.970 -4.592 4.648 1.00 92.88 116 GLY A O 1
ATOM 959 N N . MET A 1 117 ? -2.812 -5.927 2.835 1.00 94.50 117 MET A N 1
ATOM 960 C CA . MET A 1 117 ? -2.106 -4.956 2.019 1.00 94.50 117 MET A CA 1
ATOM 961 C C . MET A 1 117 ? -2.630 -4.942 0.587 1.00 94.50 117 MET A C 1
ATOM 963 O O . MET A 1 117 ? -2.828 -5.985 -0.031 1.00 94.50 117 MET A O 1
ATOM 967 N N . ALA A 1 118 ? -2.797 -3.739 0.051 1.00 94.88 118 ALA A N 1
ATOM 968 C CA . ALA A 1 118 ? -2.974 -3.499 -1.369 1.00 94.88 118 ALA A CA 1
ATOM 969 C C . ALA A 1 118 ? -1.743 -2.756 -1.898 1.00 94.88 118 ALA A C 1
ATOM 971 O O . ALA A 1 118 ? -1.322 -1.765 -1.303 1.00 94.88 118 ALA A O 1
ATOM 972 N N . SER A 1 119 ? -1.162 -3.221 -3.000 1.00 95.12 119 SER A N 1
ATOM 973 C CA . SER A 1 119 ? -0.025 -2.568 -3.645 1.00 95.12 119 SER A CA 1
ATOM 974 C C . SER A 1 119 ? -0.303 -2.343 -5.125 1.00 95.12 119 SER A C 1
ATOM 976 O O . SER A 1 119 ? -0.834 -3.223 -5.805 1.00 95.12 119 SER A O 1
ATOM 978 N N . VAL A 1 120 ? 0.043 -1.155 -5.616 1.00 95.06 120 VAL A N 1
ATOM 979 C CA . VAL A 1 120 ? -0.199 -0.730 -6.996 1.00 95.06 120 VAL A CA 1
ATOM 980 C C . VAL A 1 120 ? 1.111 -0.290 -7.645 1.00 95.06 120 VAL A C 1
ATOM 982 O O . VAL A 1 120 ? 1.761 0.646 -7.172 1.00 95.06 120 VAL A O 1
ATOM 985 N N . LEU A 1 121 ? 1.451 -0.925 -8.768 1.00 94.12 121 LEU A N 1
ATOM 986 C CA . LEU A 1 121 ? 2.599 -0.588 -9.602 1.00 94.12 121 LEU A CA 1
ATOM 987 C C . LEU A 1 121 ? 2.147 -0.175 -11.004 1.00 94.12 121 LEU A C 1
ATOM 989 O O . LEU A 1 121 ? 1.637 -0.980 -11.776 1.00 94.12 121 LEU A O 1
ATOM 993 N N . LEU A 1 122 ? 2.361 1.087 -11.344 1.00 93.38 122 LEU A N 1
ATOM 994 C CA . LEU A 1 122 ? 1.995 1.685 -12.622 1.00 93.38 122 LEU A CA 1
ATOM 995 C C . LEU A 1 122 ? 3.240 2.154 -13.371 1.00 93.38 122 LEU A C 1
ATOM 997 O O . LEU A 1 122 ? 4.337 2.277 -12.815 1.00 93.38 122 LEU A O 1
ATOM 1001 N N . ARG A 1 123 ? 3.074 2.460 -14.654 1.00 90.38 123 ARG A N 1
ATOM 1002 C CA . ARG A 1 123 ? 4.140 3.053 -15.449 1.00 90.38 123 ARG A CA 1
ATOM 1003 C C . ARG A 1 123 ? 4.336 4.503 -15.005 1.00 90.38 123 ARG A C 1
ATOM 1005 O O . ARG A 1 123 ? 3.410 5.309 -15.124 1.00 90.38 123 ARG A O 1
ATOM 1012 N N . PRO A 1 124 ? 5.520 4.878 -14.501 1.00 87.62 124 PRO A N 1
ATOM 1013 C CA . PRO A 1 124 ? 5.754 6.260 -14.134 1.00 87.62 124 PRO A CA 1
ATOM 1014 C C . PRO A 1 124 ? 6.017 7.118 -15.368 1.00 87.62 124 PRO A C 1
ATOM 1016 O O . PRO A 1 124 ? 6.509 6.650 -16.394 1.00 87.62 124 PRO A O 1
ATOM 1019 N N . THR A 1 125 ? 5.726 8.410 -15.245 1.00 84.56 125 THR A N 1
ATOM 1020 C CA . THR A 1 125 ? 6.001 9.409 -16.287 1.00 84.56 125 THR A CA 1
ATOM 1021 C C . THR A 1 125 ? 7.441 9.916 -16.238 1.00 84.56 125 THR A C 1
ATOM 1023 O O . THR A 1 125 ? 7.898 10.575 -17.168 1.00 84.56 125 THR A O 1
ATOM 1026 N N . ARG A 1 126 ? 8.152 9.653 -15.138 1.00 79.00 126 ARG A N 1
ATOM 1027 C CA . ARG A 1 126 ? 9.559 10.005 -14.920 1.00 79.00 126 ARG A CA 1
ATOM 1028 C C . ARG A 1 126 ? 10.254 8.918 -14.107 1.00 79.00 126 ARG A C 1
ATOM 1030 O O . ARG A 1 126 ? 9.641 8.349 -13.208 1.00 79.00 126 ARG A O 1
ATOM 1037 N N . ALA A 1 127 ? 11.522 8.658 -14.413 1.00 71.94 127 ALA A N 1
ATOM 1038 C CA . ALA A 1 127 ? 12.353 7.765 -13.610 1.00 71.94 127 ALA A CA 1
ATOM 1039 C C . ALA A 1 127 ? 12.557 8.327 -12.193 1.00 71.94 127 ALA A C 1
ATOM 1041 O O . ALA A 1 127 ? 12.367 9.526 -11.948 1.00 71.94 127 ALA A O 1
ATOM 1042 N N . THR A 1 128 ? 12.949 7.461 -11.259 1.00 71.38 128 THR A N 1
ATOM 1043 C CA . THR A 1 128 ? 13.405 7.904 -9.936 1.00 71.38 128 THR A CA 1
ATOM 1044 C C . THR A 1 128 ? 14.725 8.673 -10.056 1.00 71.38 128 THR A C 1
ATOM 1046 O O . THR A 1 128 ? 15.395 8.631 -11.091 1.00 71.38 128 THR A O 1
ATOM 1049 N N . GLN A 1 129 ? 15.133 9.373 -8.993 1.00 71.06 129 GLN A N 1
ATOM 1050 C CA . GLN A 1 129 ? 16.422 10.082 -8.967 1.00 71.06 129 GLN A CA 1
ATOM 1051 C C . GLN A 1 129 ? 17.615 9.135 -9.193 1.00 71.06 129 GLN A C 1
ATOM 1053 O O . GLN A 1 129 ? 18.668 9.552 -9.664 1.00 71.06 129 GLN A O 1
ATOM 1058 N N . GLN A 1 130 ? 17.429 7.854 -8.881 1.00 70.12 130 GLN A N 1
ATOM 1059 C CA . GLN A 1 130 ? 18.405 6.775 -8.985 1.00 70.12 130 GLN A CA 1
ATOM 1060 C C . GLN A 1 130 ? 18.406 6.103 -10.371 1.00 70.12 130 GLN A C 1
ATOM 1062 O O . GLN A 1 130 ? 19.162 5.164 -10.595 1.00 70.12 130 GLN A O 1
ATOM 1067 N N . GLY A 1 131 ? 17.570 6.569 -11.309 1.00 71.56 131 GLY A N 1
ATOM 1068 C CA . GLY A 1 131 ? 17.472 6.024 -12.667 1.00 71.56 131 GLY A CA 1
ATOM 1069 C C . GLY A 1 131 ? 16.704 4.703 -12.767 1.00 71.56 131 GLY A C 1
ATOM 1070 O O . GLY A 1 131 ? 16.607 4.128 -13.850 1.00 71.56 131 GLY A O 1
ATOM 1071 N N . GLU A 1 132 ? 16.135 4.227 -11.662 1.00 76.94 132 GLU A N 1
ATOM 1072 C CA . GLU A 1 132 ? 15.321 3.018 -11.628 1.00 76.94 132 GLU A CA 1
ATOM 1073 C C . GLU A 1 132 ? 13.909 3.298 -12.164 1.00 76.94 132 GLU A C 1
ATOM 1075 O O . GLU A 1 132 ? 13.385 4.415 -12.033 1.00 76.94 132 GLU A O 1
ATOM 1080 N N . PRO A 1 133 ? 13.247 2.286 -12.756 1.00 78.81 133 PRO A N 1
ATOM 1081 C CA . PRO A 1 133 ? 11.910 2.455 -13.307 1.00 78.81 133 PRO A CA 1
ATOM 1082 C C . PRO A 1 133 ? 10.861 2.730 -12.227 1.00 78.81 133 PRO A C 1
ATOM 1084 O O . PRO A 1 133 ? 9.795 3.215 -12.563 1.00 78.81 133 PRO A O 1
ATOM 1087 N N . TYR A 1 134 ? 11.115 2.414 -10.956 1.00 86.19 134 TYR A N 1
ATOM 1088 C CA . TYR A 1 134 ? 10.236 2.705 -9.821 1.00 86.19 134 TYR A CA 1
ATOM 1089 C C . TYR A 1 134 ? 11.021 2.581 -8.507 1.00 86.19 134 TYR A C 1
ATOM 1091 O O . TYR A 1 134 ? 12.124 2.050 -8.488 1.00 86.19 134 TYR A O 1
ATOM 1099 N N . SER A 1 135 ? 10.448 3.072 -7.406 1.00 85.81 135 SER A N 1
ATOM 1100 C CA . SER A 1 135 ? 11.077 3.008 -6.079 1.00 85.81 135 SER A CA 1
ATOM 1101 C C . SER A 1 135 ? 11.258 1.559 -5.593 1.00 85.81 135 SER A C 1
ATOM 1103 O O . SER A 1 135 ? 10.272 0.814 -5.601 1.00 85.81 135 SER A O 1
ATOM 1105 N N . PRO A 1 136 ? 12.435 1.165 -5.061 1.00 87.88 136 PRO A N 1
ATOM 1106 C CA . PRO A 1 136 ? 12.660 -0.163 -4.479 1.00 87.88 136 PRO A CA 1
ATOM 1107 C C . PRO A 1 136 ? 11.663 -0.535 -3.380 1.00 87.88 136 PRO A C 1
ATOM 1109 O O . PRO A 1 136 ? 11.358 -1.712 -3.188 1.00 87.88 136 PRO A O 1
ATOM 1112 N N . PHE A 1 137 ? 11.100 0.456 -2.680 1.00 89.44 137 PHE A N 1
ATOM 1113 C CA . PHE A 1 137 ? 10.098 0.217 -1.642 1.00 89.44 137 PHE A CA 1
ATOM 1114 C C . PHE A 1 137 ? 8.842 -0.478 -2.180 1.00 89.44 137 PHE A C 1
ATOM 1116 O O . PHE A 1 137 ? 8.241 -1.267 -1.463 1.00 89.44 137 PHE A O 1
ATOM 1123 N N . LEU A 1 138 ? 8.514 -0.323 -3.465 1.00 90.75 138 LEU A N 1
ATOM 1124 C CA . LEU A 1 138 ? 7.397 -1.039 -4.094 1.00 90.75 138 LEU A CA 1
ATOM 1125 C C . LEU A 1 138 ? 7.676 -2.527 -4.329 1.00 90.75 138 LEU A C 1
ATOM 1127 O O . LEU A 1 138 ? 6.767 -3.273 -4.665 1.00 90.75 138 LEU A O 1
ATOM 1131 N N . GLN A 1 139 ? 8.917 -2.985 -4.167 1.00 91.06 139 GLN A N 1
ATOM 1132 C CA . GLN A 1 139 ? 9.235 -4.412 -4.050 1.00 91.06 139 GLN A CA 1
ATOM 1133 C C . GLN A 1 139 ? 9.248 -4.832 -2.582 1.00 91.06 139 GLN A C 1
ATOM 1135 O O . GLN A 1 139 ? 8.671 -5.853 -2.216 1.00 91.06 139 GLN A O 1
ATOM 1140 N N . ILE A 1 140 ? 9.894 -4.023 -1.740 1.00 92.00 140 ILE A N 1
ATOM 1141 C CA . ILE A 1 140 ? 10.151 -4.338 -0.333 1.00 92.00 140 ILE A CA 1
ATOM 1142 C C . ILE A 1 140 ? 8.852 -4.393 0.479 1.00 92.00 140 ILE A C 1
ATOM 1144 O O . ILE A 1 140 ? 8.650 -5.346 1.223 1.00 92.00 140 ILE A O 1
ATOM 1148 N N . GLU A 1 141 ? 7.971 -3.403 0.354 1.00 94.19 141 GLU A N 1
ATOM 1149 C CA . GLU A 1 141 ? 6.728 -3.312 1.127 1.00 94.19 141 GLU A CA 1
ATOM 1150 C C . GLU A 1 141 ? 5.826 -4.548 0.935 1.00 94.19 141 GLU A C 1
ATOM 1152 O O . GLU A 1 141 ? 5.525 -5.208 1.935 1.00 94.19 141 GLU A O 1
ATOM 1157 N N . PRO A 1 142 ? 5.425 -4.930 -0.299 1.00 94.25 142 PRO A N 1
ATOM 1158 C CA . PRO A 1 142 ? 4.589 -6.113 -0.495 1.00 94.25 142 PRO A CA 1
ATOM 1159 C C . PRO A 1 142 ? 5.334 -7.420 -0.206 1.00 94.25 142 PRO A C 1
ATOM 1161 O O . PRO A 1 142 ? 4.717 -8.363 0.285 1.00 94.25 142 PRO A O 1
ATOM 1164 N N . ALA A 1 143 ? 6.654 -7.484 -0.415 1.00 93.38 143 ALA A N 1
ATOM 1165 C CA . ALA A 1 143 ? 7.440 -8.654 -0.025 1.00 93.38 143 ALA A CA 1
ATOM 1166 C C . ALA A 1 143 ? 7.479 -8.841 1.501 1.00 93.38 143 ALA A C 1
ATOM 1168 O O . ALA A 1 143 ? 7.301 -9.957 1.987 1.00 93.38 143 ALA A O 1
ATOM 1169 N N . MET A 1 144 ? 7.657 -7.763 2.271 1.00 94.75 144 MET A N 1
ATOM 1170 C CA . MET A 1 144 ? 7.621 -7.819 3.734 1.00 94.75 144 MET A CA 1
ATOM 1171 C C . MET A 1 144 ? 6.223 -8.170 4.248 1.00 94.75 144 MET A C 1
ATOM 1173 O O . MET A 1 144 ? 6.099 -8.960 5.181 1.00 94.75 144 MET A O 1
ATOM 1177 N N . ALA A 1 145 ? 5.168 -7.633 3.633 1.00 94.81 145 ALA A N 1
ATOM 1178 C CA . ALA A 1 145 ? 3.797 -7.977 3.995 1.00 94.81 145 ALA A CA 1
ATOM 1179 C C . ALA A 1 145 ? 3.481 -9.451 3.708 1.00 94.81 145 ALA A C 1
ATOM 1181 O O . ALA A 1 145 ? 2.868 -10.111 4.545 1.00 94.81 145 ALA A O 1
ATOM 1182 N N . TYR A 1 146 ? 3.964 -9.988 2.581 1.00 93.31 146 TYR A N 1
ATOM 1183 C CA . TYR A 1 146 ? 3.889 -11.418 2.288 1.00 93.31 146 TYR A CA 1
ATOM 1184 C C . TYR A 1 146 ? 4.609 -12.255 3.348 1.00 93.31 146 TYR A C 1
ATOM 1186 O O . TYR A 1 146 ? 4.030 -13.190 3.892 1.00 93.31 146 TYR A O 1
ATOM 1194 N N . GLN A 1 147 ? 5.859 -11.906 3.670 1.00 93.31 147 GLN A N 1
ATOM 1195 C CA . GLN A 1 147 ? 6.653 -12.621 4.674 1.00 93.31 147 GLN A CA 1
ATOM 1196 C C . GLN A 1 147 ? 6.008 -12.587 6.063 1.00 93.31 147 GLN A C 1
ATOM 1198 O O . GLN A 1 147 ? 6.118 -13.555 6.811 1.00 93.31 147 GLN A O 1
ATOM 1203 N N . TYR A 1 148 ? 5.324 -11.492 6.399 1.00 95.19 148 TYR A N 1
ATOM 1204 C CA . TYR A 1 148 ? 4.550 -11.368 7.632 1.00 95.19 148 TYR A CA 1
ATOM 1205 C C . TYR A 1 148 ? 3.255 -12.202 7.620 1.00 95.19 148 TYR A C 1
ATOM 1207 O O . TYR A 1 148 ? 2.700 -12.487 8.677 1.00 95.19 148 TYR A O 1
ATOM 1215 N N . GLY A 1 149 ? 2.778 -12.613 6.442 1.00 94.50 149 GLY A N 1
ATOM 1216 C CA . GLY A 1 149 ? 1.547 -13.385 6.275 1.00 94.50 149 GLY A CA 1
ATOM 1217 C C . GLY A 1 149 ? 0.293 -12.532 6.077 1.00 94.50 149 GLY A C 1
ATOM 1218 O O . GLY A 1 149 ? -0.810 -13.021 6.317 1.00 94.50 149 GLY A O 1
ATOM 1219 N N . LEU A 1 150 ? 0.426 -11.269 5.647 1.00 93.81 150 LEU A N 1
ATOM 1220 C CA . LEU A 1 150 ? -0.739 -10.457 5.287 1.00 93.81 150 LEU A CA 1
ATOM 1221 C C . LEU A 1 150 ? -1.365 -10.946 3.971 1.00 93.81 150 LEU A C 1
ATOM 1223 O O . LEU A 1 150 ? -0.635 -11.243 3.022 1.00 93.81 150 LEU A O 1
ATOM 1227 N N . PRO A 1 151 ? -2.705 -10.949 3.853 1.00 93.62 151 PRO A N 1
ATOM 1228 C CA . PRO A 1 151 ? -3.356 -11.100 2.560 1.00 93.62 151 PRO A CA 1
ATOM 1229 C C . PRO A 1 151 ? -2.972 -9.932 1.641 1.00 93.62 151 PRO A C 1
ATOM 1231 O O . PRO A 1 151 ? -3.008 -8.766 2.053 1.00 93.62 151 PRO A O 1
ATOM 1234 N N . LEU A 1 152 ? -2.610 -10.257 0.397 1.00 93.19 152 LEU A N 1
ATOM 1235 C CA . LEU A 1 152 ? -2.111 -9.300 -0.589 1.00 93.19 152 LEU A CA 1
ATOM 1236 C C . LEU A 1 152 ? -3.067 -9.132 -1.768 1.00 93.19 152 LEU A C 1
ATOM 1238 O O . LEU A 1 152 ? -3.457 -10.103 -2.414 1.00 93.19 152 LEU A O 1
ATOM 1242 N N . LEU A 1 153 ? -3.346 -7.877 -2.104 1.00 94.25 153 LEU A N 1
ATOM 1243 C CA . LEU A 1 153 ? -3.896 -7.461 -3.386 1.00 94.25 153 LEU A CA 1
ATOM 1244 C C . LEU A 1 153 ? -2.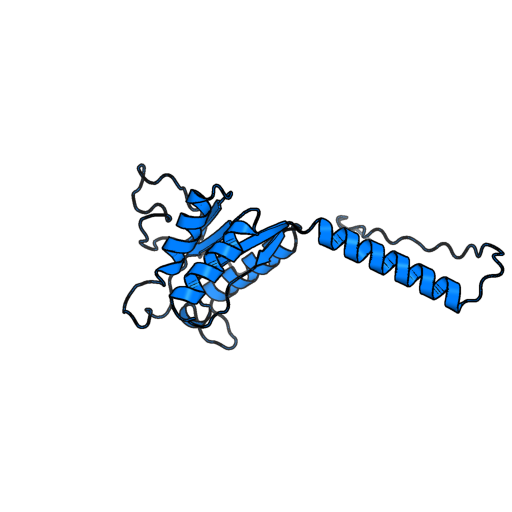802 -6.728 -4.165 1.00 94.25 153 LEU A C 1
ATOM 1246 O O . LEU A 1 153 ? -2.411 -5.624 -3.796 1.00 94.25 153 LEU A O 1
ATOM 1250 N N . LEU A 1 154 ? -2.313 -7.328 -5.247 1.00 94.81 154 LEU A N 1
ATOM 1251 C CA . LEU A 1 154 ? -1.310 -6.715 -6.117 1.00 94.81 154 LEU A CA 1
ATOM 1252 C C . LEU A 1 154 ? -1.969 -6.282 -7.421 1.00 94.81 154 LEU A C 1
ATOM 1254 O O . LEU A 1 154 ? -2.687 -7.070 -8.033 1.00 94.81 154 LEU A O 1
ATOM 1258 N N . VAL A 1 155 ? -1.715 -5.049 -7.849 1.00 95.12 155 VAL A N 1
ATOM 1259 C CA . VAL A 1 155 ? -2.196 -4.513 -9.124 1.00 95.12 155 VAL A CA 1
ATOM 1260 C C . VAL A 1 155 ? -1.022 -3.952 -9.912 1.00 95.12 155 VAL A C 1
ATOM 1262 O O . VAL A 1 155 ? -0.260 -3.145 -9.383 1.00 95.12 155 VAL A O 1
ATOM 1265 N N . ILE A 1 156 ? -0.896 -4.350 -11.175 1.00 93.56 156 ILE A N 1
ATOM 1266 C CA . ILE A 1 156 ? 0.149 -3.872 -12.080 1.00 93.56 156 ILE A CA 1
ATOM 1267 C C . ILE A 1 156 ? -0.457 -3.299 -13.362 1.00 93.56 156 ILE A C 1
ATOM 1269 O O . ILE A 1 156 ? -1.424 -3.846 -13.886 1.00 93.56 156 ILE A O 1
ATOM 1273 N N . GLU A 1 157 ? 0.090 -2.200 -13.876 1.00 93.19 157 GLU A N 1
ATOM 1274 C CA . GLU A 1 157 ? -0.267 -1.695 -15.206 1.00 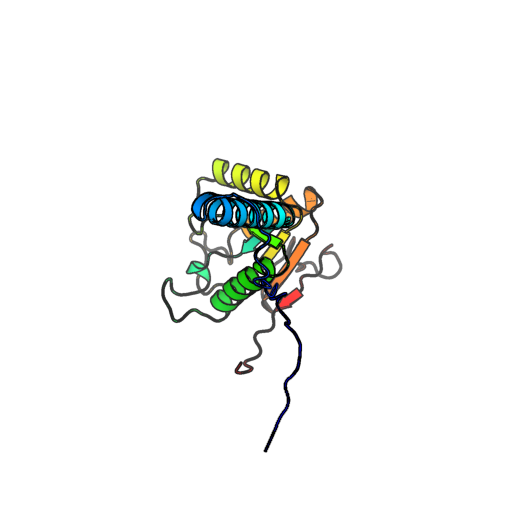93.19 157 GLU A CA 1
ATOM 1275 C C . GLU A 1 157 ? 0.155 -2.678 -16.304 1.00 93.19 157 GLU A C 1
ATOM 1277 O O . GLU A 1 157 ? 1.248 -3.251 -16.270 1.00 93.19 157 GLU A O 1
ATOM 1282 N N . ASP A 1 158 ? -0.711 -2.845 -17.302 1.00 90.94 158 ASP A N 1
ATOM 1283 C CA . ASP A 1 158 ? -0.451 -3.722 -18.437 1.00 90.94 158 ASP A CA 1
ATOM 1284 C C . ASP A 1 158 ? 0.874 -3.416 -19.158 1.00 90.94 158 ASP A C 1
ATOM 1286 O O . ASP A 1 158 ? 1.283 -2.266 -19.370 1.00 90.94 158 ASP A O 1
ATOM 1290 N N . GLY A 1 159 ? 1.577 -4.488 -19.522 1.00 86.62 159 GLY A N 1
ATOM 1291 C CA . GLY A 1 159 ? 2.869 -4.426 -20.196 1.00 86.62 159 GLY A CA 1
ATOM 1292 C C . GLY A 1 159 ? 3.995 -3.749 -19.402 1.00 86.62 159 GLY A C 1
ATOM 1293 O O . GLY A 1 159 ? 5.024 -3.432 -20.003 1.00 86.62 159 GLY A O 1
ATOM 1294 N N . PHE A 1 160 ? 3.840 -3.490 -18.096 1.00 87.94 160 PHE A N 1
ATOM 1295 C CA . PHE A 1 160 ? 4.924 -2.952 -17.274 1.00 87.94 160 PHE A CA 1
ATOM 1296 C C . PHE A 1 160 ? 5.890 -4.072 -16.841 1.00 87.94 160 PHE A C 1
ATOM 1298 O O . PHE A 1 160 ? 5.481 -5.001 -16.140 1.00 87.94 160 PHE A O 1
ATOM 1305 N N . PRO A 1 161 ? 7.175 -4.028 -17.242 1.00 84.62 161 PRO A N 1
ATOM 1306 C CA . PRO A 1 161 ? 8.103 -5.123 -16.985 1.00 84.62 161 PRO A CA 1
ATOM 1307 C C . PRO A 1 161 ? 8.636 -5.060 -15.546 1.00 84.62 161 PRO A C 1
ATOM 1309 O O . PRO A 1 161 ? 9.659 -4.429 -15.275 1.00 84.62 161 PRO A O 1
ATOM 1312 N N . ALA A 1 162 ? 7.954 -5.728 -14.612 1.00 86.94 162 ALA A N 1
ATOM 1313 C CA . ALA A 1 162 ? 8.373 -5.825 -13.214 1.00 86.94 162 ALA A CA 1
ATOM 1314 C C . ALA A 1 162 ? 8.491 -7.285 -12.746 1.00 86.94 162 ALA A C 1
ATOM 1316 O O . ALA A 1 162 ? 7.539 -8.058 -12.805 1.00 86.94 162 ALA A O 1
ATOM 1317 N N . GLY A 1 163 ? 9.679 -7.664 -12.266 1.00 86.00 163 GLY A N 1
ATOM 1318 C CA . GLY A 1 163 ? 9.946 -8.982 -11.680 1.00 86.00 163 GLY A CA 1
ATOM 1319 C C . GLY A 1 163 ? 9.600 -9.074 -10.188 1.00 86.00 163 GLY A C 1
ATOM 1320 O O . GLY A 1 163 ? 8.982 -8.177 -9.613 1.00 86.00 163 GLY A O 1
ATOM 1321 N N . GLY A 1 164 ? 10.052 -10.151 -9.540 1.00 87.25 164 GLY A N 1
ATOM 1322 C CA . GLY A 1 164 ? 9.930 -10.329 -8.089 1.00 87.25 164 GLY A CA 1
ATOM 1323 C C . GLY A 1 164 ? 8.485 -10.527 -7.626 1.00 87.25 164 GLY A C 1
ATOM 1324 O O . GLY A 1 164 ? 7.767 -11.366 -8.173 1.00 87.25 164 GLY A O 1
ATOM 1325 N N . ILE A 1 165 ? 8.064 -9.739 -6.630 1.00 89.81 165 ILE A N 1
ATOM 1326 C CA . ILE A 1 165 ? 6.706 -9.767 -6.047 1.00 89.81 165 ILE A CA 1
ATOM 1327 C C . ILE A 1 165 ? 5.614 -9.491 -7.097 1.00 89.81 165 ILE A C 1
ATOM 1329 O O . ILE A 1 165 ? 4.478 -9.924 -6.942 1.00 89.81 165 ILE A O 1
ATOM 1333 N N . TRP A 1 166 ? 5.973 -8.835 -8.206 1.00 91.50 166 TRP A N 1
ATOM 1334 C CA . TRP A 1 166 ? 5.068 -8.421 -9.280 1.00 91.50 166 TRP A CA 1
ATOM 1335 C C . TRP A 1 166 ? 4.863 -9.458 -10.389 1.00 91.50 166 TRP A C 1
ATOM 1337 O O . TRP A 1 166 ? 4.344 -9.133 -11.452 1.00 91.50 166 TRP A O 1
ATOM 1347 N N . GLY A 1 167 ? 5.253 -10.716 -10.184 1.00 83.06 167 GLY A N 1
ATOM 1348 C CA . GLY A 1 167 ? 4.841 -11.792 -11.091 1.00 83.06 167 GLY A CA 1
ATOM 1349 C C . GLY A 1 167 ? 5.652 -11.929 -12.386 1.00 83.06 167 GLY A C 1
ATOM 1350 O O . GLY A 1 167 ? 5.476 -12.911 -13.102 1.00 83.06 167 GLY A O 1
ATOM 1351 N N . GLY A 1 168 ? 6.591 -11.022 -12.686 1.00 77.12 168 GLY A N 1
ATOM 1352 C CA . GLY A 1 168 ? 7.380 -11.059 -13.928 1.00 77.12 168 GLY A CA 1
ATOM 1353 C C . GLY A 1 168 ? 8.278 -12.291 -14.125 1.00 77.12 168 GLY A C 1
ATOM 1354 O O . GLY A 1 168 ? 8.853 -12.450 -15.196 1.00 77.12 168 GLY A O 1
ATOM 1355 N N . ALA A 1 169 ? 8.386 -13.184 -13.133 1.00 67.19 169 ALA A N 1
ATOM 1356 C CA . ALA A 1 169 ? 9.032 -14.495 -13.275 1.00 67.19 169 ALA A CA 1
ATOM 1357 C C . ALA A 1 169 ? 8.111 -15.574 -13.899 1.00 67.19 169 ALA A C 1
ATOM 1359 O O . ALA A 1 169 ? 8.488 -16.745 -13.975 1.00 67.19 169 ALA A O 1
ATOM 1360 N N . GLY A 1 170 ? 6.904 -15.205 -14.344 1.00 69.81 170 GLY A N 1
ATOM 1361 C CA . GLY A 1 170 ? 5.958 -16.112 -14.993 1.00 69.81 170 GLY A CA 1
ATOM 1362 C C . GLY A 1 170 ? 5.413 -17.166 -14.029 1.00 69.81 170 GLY A C 1
ATOM 1363 O O . GLY A 1 170 ? 5.078 -16.860 -12.890 1.00 69.81 170 GLY A O 1
ATOM 1364 N N . GLN A 1 171 ? 5.347 -18.425 -14.472 1.00 65.81 171 GLN A N 1
ATOM 1365 C CA . GLN A 1 171 ? 4.765 -19.541 -13.703 1.00 65.81 171 GLN A CA 1
ATOM 1366 C C . GLN A 1 171 ? 5.496 -19.859 -12.387 1.00 65.81 171 GLN A C 1
ATOM 1368 O O . GLN A 1 171 ? 4.963 -20.584 -11.554 1.00 65.81 171 GLN A O 1
ATOM 1373 N N . LEU A 1 172 ? 6.713 -19.341 -12.201 1.00 69.56 172 LEU A N 1
ATOM 1374 C CA . LEU A 1 172 ? 7.495 -19.522 -10.976 1.00 69.56 172 LEU A CA 1
ATOM 1375 C C . LEU A 1 172 ? 7.221 -18.435 -9.932 1.00 69.56 172 LEU A C 1
ATOM 1377 O O . LEU A 1 172 ? 7.675 -18.555 -8.794 1.00 69.56 172 LEU A O 1
ATOM 1381 N N . ALA A 1 173 ? 6.510 -17.367 -10.298 1.00 71.75 173 ALA A N 1
ATOM 1382 C CA . ALA A 1 173 ? 6.142 -16.344 -9.341 1.00 71.75 173 ALA A CA 1
ATOM 1383 C C . ALA A 1 173 ? 4.996 -16.855 -8.452 1.00 71.75 173 ALA A C 1
ATOM 1385 O O . ALA A 1 173 ? 3.963 -17.272 -8.974 1.00 71.75 173 ALA A O 1
ATOM 1386 N N . PRO A 1 174 ? 5.112 -16.769 -7.117 1.00 71.56 174 PRO A N 1
ATOM 1387 C CA . PRO A 1 174 ? 4.051 -17.220 -6.218 1.00 71.56 174 PRO A CA 1
ATOM 1388 C C . PRO A 1 174 ? 2.854 -16.251 -6.162 1.00 71.56 174 PRO A C 1
ATOM 1390 O O . PRO A 1 174 ? 1.960 -16.423 -5.337 1.00 71.56 174 PRO A O 1
ATOM 1393 N N . PHE A 1 175 ? 2.822 -15.237 -7.032 1.00 81.19 175 PHE A N 1
ATOM 1394 C CA . PHE A 1 175 ? 1.823 -14.176 -7.045 1.00 81.19 175 PHE A CA 1
ATOM 1395 C C . PHE A 1 175 ? 1.267 -13.972 -8.448 1.00 81.19 175 PHE A C 1
ATOM 1397 O O . PHE A 1 175 ? 2.003 -14.001 -9.434 1.00 81.19 175 PHE A O 1
ATOM 1404 N N . THR A 1 176 ? -0.029 -13.684 -8.525 1.00 85.50 176 THR A N 1
ATOM 1405 C CA . THR A 1 176 ? -0.696 -13.268 -9.761 1.00 85.50 176 THR A CA 1
ATOM 1406 C C . THR A 1 176 ? -1.291 -11.882 -9.545 1.00 85.50 176 THR A C 1
ATOM 1408 O O . THR A 1 176 ? -2.400 -11.772 -9.018 1.00 85.50 176 THR A O 1
ATOM 1411 N N . PRO A 1 177 ? -0.560 -10.808 -9.892 1.00 90.38 177 PRO A N 1
ATOM 1412 C CA . PRO A 1 177 ? -1.112 -9.464 -9.828 1.00 90.38 177 PRO A CA 1
ATOM 1413 C C . PRO A 1 177 ? -2.299 -9.308 -10.776 1.00 90.38 177 PRO A C 1
ATOM 1415 O O . PRO A 1 177 ? -2.309 -9.845 -11.884 1.00 90.38 177 PRO A O 1
ATOM 1418 N N . ILE A 1 178 ? -3.285 -8.523 -10.354 1.00 92.38 178 ILE A N 1
ATOM 1419 C CA . ILE A 1 178 ? -4.354 -8.063 -11.232 1.00 92.38 178 ILE A CA 1
ATOM 1420 C C . ILE A 1 178 ? -3.745 -7.085 -12.231 1.00 92.38 178 ILE A C 1
ATOM 1422 O O . ILE A 1 178 ? -3.101 -6.108 -11.849 1.00 92.38 178 ILE A O 1
ATOM 1426 N N . VAL A 1 179 ? -3.978 -7.332 -13.515 1.00 91.69 179 VAL A N 1
ATOM 1427 C CA . VAL A 1 179 ? -3.535 -6.429 -14.574 1.00 91.69 179 VAL A CA 1
ATOM 1428 C C . VAL A 1 179 ? -4.560 -5.310 -14.736 1.00 91.69 179 VAL A C 1
ATOM 1430 O O . VAL A 1 179 ? -5.730 -5.554 -15.037 1.00 91.69 179 VAL A O 1
ATOM 1433 N N . TRP A 1 180 ? -4.124 -4.072 -14.528 1.00 93.06 180 TRP A N 1
ATOM 1434 C CA . TRP A 1 180 ? -4.910 -2.883 -14.816 1.00 93.06 180 TRP A CA 1
ATOM 1435 C C . TRP A 1 180 ? -4.720 -2.475 -16.278 1.00 93.06 180 TRP A C 1
ATOM 1437 O O . TRP A 1 180 ? -3.626 -2.104 -16.707 1.00 93.06 180 TRP A O 1
ATOM 1447 N N . LEU A 1 181 ? -5.815 -2.544 -17.036 1.00 85.81 181 LEU A N 1
ATOM 1448 C CA . LEU A 1 181 ? -5.868 -2.184 -18.448 1.00 85.81 181 LEU A CA 1
ATOM 1449 C C . LEU A 1 181 ? -6.299 -0.726 -18.598 1.00 85.81 181 LEU A C 1
ATOM 1451 O O . LEU A 1 181 ? -7.422 -0.358 -18.243 1.00 85.81 181 LEU A O 1
ATOM 1455 N N . PHE A 1 182 ? -5.441 0.089 -19.206 1.00 68.75 182 PHE A N 1
ATOM 1456 C CA . PHE A 1 182 ? -5.849 1.388 -19.722 1.00 68.75 182 PHE A CA 1
ATOM 1457 C C . PHE A 1 182 ? -6.520 1.204 -21.090 1.00 68.75 182 PHE A C 1
ATOM 1459 O O . PHE A 1 182 ? -5.936 1.457 -22.140 1.00 68.75 182 PHE A O 1
ATOM 1466 N N . LEU A 1 183 ? -7.764 0.728 -21.090 1.00 55.22 183 LEU A N 1
ATOM 1467 C CA . LEU A 1 183 ? -8.629 0.912 -22.250 1.00 55.22 183 LEU A CA 1
ATOM 1468 C C . LEU A 1 183 ? -9.191 2.330 -22.175 1.00 55.22 183 LEU A C 1
ATOM 1470 O O . LEU A 1 183 ? -9.816 2.699 -21.180 1.00 55.22 183 LEU A O 1
ATOM 1474 N N . VAL A 1 184 ? -8.966 3.116 -23.229 1.00 44.47 184 VAL A N 1
ATOM 1475 C CA . VAL A 1 184 ? -9.621 4.410 -23.455 1.00 44.47 184 VAL A CA 1
ATOM 1476 C C . VAL A 1 184 ? -11.116 4.150 -23.656 1.00 44.47 184 VAL A C 1
ATOM 1478 O O . VAL A 1 184 ? -11.619 4.088 -24.772 1.00 44.47 184 VAL A O 1
ATOM 1481 N N . LEU A 1 185 ? -11.834 3.926 -22.564 1.00 40.12 185 LEU A N 1
ATOM 1482 C CA . LEU A 1 185 ? -13.282 3.996 -22.518 1.00 40.12 185 LEU A CA 1
ATOM 1483 C C . LEU A 1 185 ? -13.593 5.250 -21.717 1.00 40.12 185 LEU A C 1
ATOM 1485 O O . LEU A 1 185 ? -13.268 5.336 -20.535 1.00 40.12 185 LEU A O 1
ATOM 1489 N N . TYR A 1 186 ? -14.140 6.249 -22.402 1.00 32.16 186 TYR A N 1
ATOM 1490 C CA . TYR A 1 186 ? -14.714 7.434 -21.782 1.00 32.16 186 TYR A CA 1
ATOM 1491 C C . TYR A 1 186 ? -15.721 6.982 -20.710 1.00 32.16 186 TYR A C 1
ATOM 1493 O O . TYR A 1 186 ? -16.724 6.352 -21.048 1.00 32.16 186 TYR A O 1
ATOM 1501 N N . TRP A 1 187 ? -15.431 7.278 -19.442 1.00 36.78 187 TRP A N 1
ATOM 1502 C CA . TRP A 1 187 ? -16.350 7.165 -18.306 1.00 36.78 187 TRP A CA 1
ATOM 1503 C C . TRP A 1 187 ? -16.461 8.527 -17.634 1.00 36.78 187 TRP A C 1
ATOM 1505 O O . TRP A 1 187 ? -15.395 9.145 -17.404 1.00 36.78 187 TRP A O 1
#

Secondary structure (DSSP, 8-state):
--------------------------HHHHHHHHHHHHHHHHHHHHHT-EEEEEEE--HHHHS-SSSSPPHHHHHHHHHHHHHHHTTEEEE---SSPPPHHHHHHHHHHHHHT-SEEEEEE---SS--TTS-SS-THHHHHHHHHHHHT--EEEEEETT----GGGSTTGGG-S--PEEE-------